Protein AF-A0A966G9Y5-F1 (afdb_monomer)

Solvent-accessible surface area (backbone atoms only — not comparable to full-atom values): 14889 Å² total; per-residue (Å²): 131,85,77,82,43,56,35,37,42,36,27,38,40,35,68,35,43,29,43,85,91,74,34,45,67,42,64,68,34,45,37,54,51,38,58,39,45,68,72,68,40,26,26,36,36,36,50,55,39,26,50,46,42,10,40,54,77,42,70,88,66,77,60,59,36,60,25,23,50,58,2,37,55,54,50,47,53,51,46,22,64,37,63,73,44,91,60,59,71,48,66,42,64,73,70,34,85,59,66,33,50,44,106,84,58,54,68,54,67,69,60,58,53,49,54,55,50,51,54,54,55,28,33,78,68,60,33,55,35,40,31,34,73,30,62,52,75,38,86,69,63,92,69,77,81,61,74,45,65,61,96,84,45,76,33,64,70,96,52,62,49,45,56,44,21,50,54,49,38,50,48,51,74,68,62,79,41,81,41,40,33,38,35,43,29,38,41,88,47,40,30,52,54,50,99,86,67,48,45,40,54,66,42,34,53,63,56,45,52,52,37,51,75,40,28,87,74,45,84,89,63,61,54,73,66,45,39,51,45,42,50,16,40,50,55,19,35,77,59,68,29,52,17,34,32,15,16,43,75,49,94,46,32,70,34,23,71,68,68,77,41,85,74,70,40,35,15,34,60,39,74,67,75,73,86,124

Sequence (276 aa):
MEKERIGTVVKVGSSSLYCPETYQPYLESFGRMAAQLRQVGNSSLISSGAYLAGKKLDPEENDTGYLTSIGWKQLLDQWESAFGEPMPSVLAEEIHFHQAVSDNGDYQPARFQHIVKTFVKAWEKKKTLITNQNDPVSKVGLAPEILDFEEGLPSFHGDNDLYASEITRALLKQKTLDRVNFIILSGGLNGITDEQGKTIPEVSVRTINEMMQNPGAASREGANGFRTKGTALLRAHEAGAEAYLGSSQSKSCILEAAGLKTQTQVTKVISNLTEV

pLDDT: mean 78.38, std 18.19, range [33.59, 97.06]

Mean predicted aligned error: 8.21 Å

Secondary structure (DSSP, 8-state):
-PPP-EEEEEEE-HHHHB-TTT--B-HHHHHHHHHHHHHH-SEEEEE--HHHHHHHH-SS---HHHHHHHHHHHHHHHHHHHHTS---EEEE----SS----TTS---HHHHHHHHHHHHHHHHTT-PEEEEE-GGG-SS-S-----EEETTEEE--S-HHHHHHHHHHHHHHTT--SEEEEEEEESS-SSSB-TTSPBPSEEEHHHHHHHHH-GGGS-SS-HHHHHHHHHHHHHHHHTT-EEEEEETT-SSHHHHHTTSS--SSEEEEEPPPP--

Radius of gyration: 17.93 Å; Cα contacts (8 Å, |Δi|>4): 549; chains: 1; bounding box: 41×43×49 Å

Structure (mmCIF, N/CA/C/O backbone):
data_AF-A0A966G9Y5-F1
#
_entry.id   AF-A0A966G9Y5-F1
#
loop_
_atom_site.group_PDB
_atom_site.id
_atom_site.type_symbol
_atom_site.label_atom_id
_atom_site.label_alt_id
_atom_site.label_comp_id
_atom_site.label_asym_id
_atom_site.label_entity_id
_atom_site.label_seq_id
_atom_site.pdbx_PDB_ins_code
_atom_site.Cartn_x
_atom_site.Cartn_y
_atom_site.Cartn_z
_atom_site.occupancy
_atom_site.B_iso_or_equiv
_atom_site.auth_seq_id
_atom_site.auth_comp_id
_atom_site.auth_asym_id
_atom_site.auth_atom_id
_atom_site.pdbx_PDB_model_num
ATOM 1 N N . MET A 1 1 ? -17.779 -16.155 21.780 1.00 47.16 1 MET A N 1
ATOM 2 C CA . MET A 1 1 ? -17.551 -14.866 21.098 1.00 47.16 1 MET A CA 1
ATOM 3 C C . MET A 1 1 ? -16.855 -15.180 19.794 1.00 47.16 1 MET A C 1
ATOM 5 O O . MET A 1 1 ? -15.791 -15.789 19.841 1.00 47.16 1 MET A O 1
ATOM 9 N N . GLU A 1 2 ? -17.478 -14.880 18.658 1.00 58.19 2 GLU A N 1
ATOM 10 C CA . GLU A 1 2 ? -16.789 -14.987 17.370 1.00 58.19 2 GLU A CA 1
ATOM 11 C C . GLU A 1 2 ? -15.671 -13.943 17.325 1.00 58.19 2 GLU A C 1
ATOM 13 O O . GLU A 1 2 ? -15.839 -12.819 17.798 1.00 58.19 2 GLU A O 1
ATOM 18 N N . LYS A 1 3 ? -14.493 -14.349 16.849 1.00 72.94 3 LYS A N 1
ATOM 19 C CA . LYS A 1 3 ? -13.350 -13.448 16.714 1.00 72.94 3 LYS A CA 1
ATOM 20 C C . LYS A 1 3 ? -13.621 -12.538 15.516 1.00 72.94 3 LYS A C 1
ATOM 22 O O . LYS A 1 3 ? -13.868 -13.055 14.431 1.00 72.94 3 LYS A O 1
ATOM 27 N N . GLU A 1 4 ? -13.563 -11.224 15.728 1.00 82.06 4 GLU A N 1
ATOM 28 C CA . GLU A 1 4 ? -13.728 -10.216 14.673 1.00 82.06 4 GLU A CA 1
ATOM 29 C C . GLU A 1 4 ? -12.833 -10.543 13.466 1.00 82.06 4 GLU A C 1
ATOM 31 O O . GLU A 1 4 ? -11.637 -10.836 13.609 1.00 82.06 4 GLU A O 1
ATOM 36 N N . ARG A 1 5 ? -13.418 -10.524 12.267 1.00 84.62 5 ARG A N 1
ATOM 37 C CA . ARG A 1 5 ? -12.720 -10.775 11.007 1.00 84.62 5 ARG A CA 1
ATOM 38 C C . ARG A 1 5 ? -12.135 -9.463 10.515 1.00 84.62 5 ARG A C 1
ATOM 40 O O . ARG A 1 5 ? -12.810 -8.672 9.860 1.00 84.62 5 ARG A O 1
ATOM 47 N N . ILE A 1 6 ? -10.864 -9.260 10.830 1.00 89.19 6 ILE A N 1
ATOM 48 C CA . ILE A 1 6 ? -10.096 -8.085 10.424 1.00 89.19 6 ILE A CA 1
ATOM 49 C C . ILE A 1 6 ? -9.243 -8.451 9.210 1.00 89.19 6 ILE A C 1
ATOM 51 O O . ILE A 1 6 ? -8.651 -9.533 9.168 1.00 89.19 6 ILE A O 1
ATOM 55 N N . GLY A 1 7 ? -9.171 -7.555 8.231 1.00 92.00 7 GLY A N 1
ATOM 56 C CA . GLY A 1 7 ? -8.226 -7.643 7.121 1.00 92.00 7 GLY A CA 1
ATOM 57 C C . GLY A 1 7 ? -7.412 -6.374 6.977 1.00 92.00 7 GLY A C 1
ATOM 58 O O . GLY A 1 7 ? -7.863 -5.292 7.341 1.00 92.00 7 GLY A O 1
ATOM 59 N N . THR A 1 8 ? -6.214 -6.509 6.427 1.00 95.38 8 THR A N 1
ATOM 60 C CA . THR A 1 8 ? -5.276 -5.399 6.275 1.00 95.38 8 THR A CA 1
ATOM 61 C C . THR A 1 8 ? -4.831 -5.288 4.823 1.00 95.38 8 THR A C 1
ATOM 63 O O . THR A 1 8 ? -4.201 -6.194 4.284 1.00 95.38 8 THR A O 1
ATOM 66 N N . VAL A 1 9 ? -5.146 -4.173 4.176 1.00 96.00 9 VAL A N 1
ATOM 67 C CA . VAL A 1 9 ? -4.699 -3.850 2.820 1.00 96.00 9 VAL A CA 1
ATOM 68 C C . VAL A 1 9 ? -3.552 -2.853 2.929 1.00 96.00 9 VAL A C 1
ATOM 70 O O . VAL A 1 9 ? -3.734 -1.764 3.466 1.00 96.00 9 VAL A O 1
ATOM 73 N N . VAL A 1 10 ? -2.371 -3.221 2.437 1.00 96.38 10 VAL A N 1
ATOM 74 C CA . VAL A 1 10 ? -1.162 -2.393 2.503 1.00 96.38 10 VAL A CA 1
ATOM 75 C C . VAL A 1 10 ? -0.723 -2.010 1.101 1.00 96.38 10 VAL A C 1
ATOM 77 O O . VAL A 1 10 ? -0.453 -2.883 0.281 1.00 96.38 10 VAL A O 1
ATOM 80 N N . LYS A 1 11 ? -0.602 -0.712 0.833 1.00 94.56 11 LYS A N 1
ATOM 81 C CA . LYS A 1 11 ? 0.047 -0.188 -0.367 1.00 94.56 11 LYS A CA 1
ATOM 82 C C . LYS A 1 11 ? 1.484 0.183 -0.053 1.00 94.56 11 LYS A C 1
ATOM 84 O O . LYS A 1 11 ? 1.737 0.930 0.890 1.00 94.56 11 LYS A O 1
ATOM 89 N N . VAL A 1 12 ? 2.416 -0.278 -0.881 1.00 91.69 12 VAL A N 1
ATOM 90 C CA . VAL A 1 12 ? 3.835 0.077 -0.785 1.00 91.69 12 VAL A CA 1
ATOM 91 C C . VAL A 1 12 ? 4.292 0.781 -2.057 1.00 91.69 12 VAL A C 1
ATOM 93 O O . VAL A 1 12 ? 4.135 0.260 -3.161 1.00 91.69 12 VAL A O 1
ATOM 96 N N . GLY A 1 13 ? 4.828 1.994 -1.899 1.00 87.38 13 GLY A N 1
ATOM 97 C CA . GLY A 1 13 ? 5.358 2.792 -3.004 1.00 87.38 13 GLY A CA 1
ATOM 98 C C . GLY A 1 13 ? 6.697 2.276 -3.537 1.00 87.38 13 GLY A C 1
ATOM 99 O O . GLY A 1 13 ? 7.425 1.556 -2.862 1.00 87.38 13 GLY A O 1
ATOM 100 N N . SER A 1 14 ? 7.057 2.682 -4.753 1.00 85.06 14 SER A N 1
ATOM 101 C CA . SER A 1 14 ? 8.337 2.316 -5.373 1.00 85.06 14 SER A CA 1
ATOM 102 C C . SER A 1 14 ? 9.538 2.852 -4.581 1.00 85.06 14 SER A C 1
ATOM 104 O O . SER A 1 14 ? 10.493 2.112 -4.362 1.00 85.06 14 SER A O 1
ATOM 106 N N . SER A 1 15 ? 9.452 4.082 -4.061 1.00 82.50 15 SER A N 1
ATOM 107 C CA . SER A 1 15 ? 10.476 4.711 -3.206 1.00 82.50 15 SER A CA 1
ATOM 108 C C . SER A 1 15 ? 10.689 4.011 -1.858 1.00 82.50 15 SER A C 1
ATOM 110 O O . SER A 1 15 ? 11.729 4.175 -1.228 1.00 82.50 15 SER A O 1
ATOM 112 N N . SER A 1 16 ? 9.725 3.206 -1.412 1.00 84.31 16 SER A N 1
ATOM 113 C CA . SER A 1 16 ? 9.847 2.373 -0.211 1.00 84.31 16 SER A CA 1
ATOM 114 C C . SER A 1 16 ? 10.665 1.100 -0.448 1.00 84.31 16 SER A C 1
ATOM 116 O O . SER A 1 16 ? 11.166 0.494 0.503 1.00 84.31 16 SER A O 1
ATOM 118 N N . LEU A 1 17 ? 10.772 0.677 -1.709 1.00 87.62 17 LEU A N 1
ATOM 119 C CA . LEU A 1 17 ? 11.355 -0.602 -2.114 1.00 87.62 17 LEU A CA 1
ATOM 120 C C . LEU A 1 17 ? 12.683 -0.436 -2.842 1.00 87.62 17 LEU A C 1
ATOM 122 O O . LEU A 1 17 ? 13.526 -1.322 -2.732 1.00 87.62 17 LEU A O 1
ATOM 126 N N . TYR A 1 18 ? 12.881 0.685 -3.536 1.00 85.50 18 TYR A N 1
ATOM 127 C CA . TYR A 1 18 ? 14.060 0.951 -4.350 1.00 85.50 18 TYR A CA 1
ATOM 128 C C . TYR A 1 18 ? 14.592 2.366 -4.136 1.00 85.50 18 TYR A C 1
ATOM 130 O O . TYR A 1 18 ? 13.824 3.314 -3.985 1.00 85.50 18 TYR A O 1
ATOM 138 N N . CYS A 1 19 ? 15.915 2.496 -4.206 1.00 82.19 19 CYS A N 1
ATOM 139 C CA . CYS A 1 19 ? 16.609 3.769 -4.376 1.00 82.19 19 CYS A CA 1
ATOM 140 C C . CYS A 1 19 ? 16.505 4.196 -5.852 1.00 82.19 19 CYS A C 1
ATOM 142 O O . CYS A 1 19 ? 17.049 3.482 -6.695 1.00 82.19 19 CYS A O 1
ATOM 144 N N . PRO A 1 20 ? 15.833 5.308 -6.202 1.00 76.62 20 PRO A N 1
ATOM 145 C CA . PRO A 1 20 ? 15.666 5.722 -7.599 1.00 76.62 20 PRO A CA 1
ATOM 146 C C . PRO A 1 20 ? 16.985 5.999 -8.331 1.00 76.62 20 PRO A C 1
ATOM 148 O O . PRO A 1 20 ? 17.073 5.783 -9.532 1.00 76.62 20 PRO A O 1
ATOM 151 N N . GLU A 1 21 ? 18.018 6.443 -7.615 1.00 75.81 21 GLU A N 1
ATOM 152 C CA . GLU A 1 21 ? 19.310 6.830 -8.190 1.00 75.81 21 GLU A CA 1
ATOM 153 C C . GLU A 1 21 ? 20.169 5.621 -8.572 1.00 75.81 21 GLU A C 1
ATOM 155 O O . GLU A 1 21 ? 20.961 5.68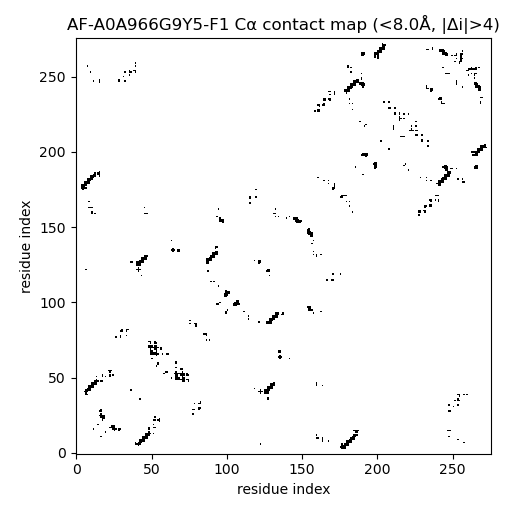3 -9.508 1.00 75.81 21 GLU A O 1
ATOM 160 N N . THR A 1 22 ? 20.040 4.523 -7.827 1.00 76.50 22 THR A N 1
ATOM 161 C CA . THR A 1 22 ? 20.868 3.316 -8.007 1.00 76.50 22 THR A CA 1
ATOM 162 C C . THR A 1 22 ? 20.069 2.102 -8.467 1.00 76.50 22 THR A C 1
ATOM 164 O O . THR A 1 22 ? 20.648 1.046 -8.726 1.00 76.50 22 THR A O 1
ATOM 167 N N . TYR A 1 23 ? 18.741 2.220 -8.491 1.00 80.69 23 TYR A N 1
ATOM 168 C CA . TYR A 1 23 ? 17.777 1.135 -8.668 1.00 80.69 23 TYR A CA 1
ATOM 169 C C . TYR A 1 23 ? 18.003 -0.054 -7.715 1.00 80.69 23 TYR A C 1
ATOM 171 O O . TYR A 1 23 ? 17.520 -1.162 -7.957 1.00 80.69 23 TYR A O 1
ATOM 179 N N . GLN A 1 24 ? 18.738 0.139 -6.611 1.00 82.75 24 GLN A N 1
ATOM 180 C CA . GLN A 1 24 ? 19.005 -0.933 -5.656 1.00 82.75 24 GLN A CA 1
ATOM 181 C C . GLN A 1 24 ? 17.801 -1.161 -4.739 1.00 82.75 24 GLN A C 1
ATOM 183 O O . GLN A 1 24 ? 17.234 -0.190 -4.228 1.00 82.7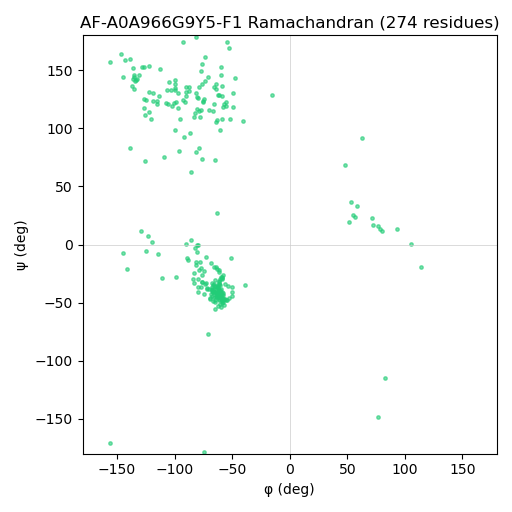5 24 GLN A O 1
ATOM 188 N N . PRO A 1 25 ? 17.416 -2.430 -4.499 1.00 84.38 25 PRO A N 1
ATOM 189 C CA . PRO A 1 25 ? 16.336 -2.755 -3.591 1.00 84.38 25 PRO A CA 1
ATOM 190 C C . PRO A 1 25 ? 16.775 -2.561 -2.140 1.00 84.38 25 PRO A C 1
ATOM 192 O O . PRO A 1 25 ? 17.865 -2.976 -1.736 1.00 84.38 25 PRO A O 1
ATOM 195 N N . TYR A 1 26 ? 15.878 -2.035 -1.317 1.00 85.12 26 TYR A N 1
ATOM 196 C CA . TYR A 1 26 ? 16.024 -2.034 0.132 1.00 85.12 26 TYR A CA 1
ATOM 197 C C . TYR A 1 26 ? 15.582 -3.393 0.694 1.00 85.12 26 TYR A C 1
ATOM 199 O O . TYR A 1 26 ? 14.466 -3.531 1.189 1.00 85.12 26 TYR A O 1
ATOM 207 N N . LEU A 1 27 ? 16.437 -4.421 0.617 1.00 85.31 27 LEU A N 1
ATOM 208 C CA . LEU A 1 27 ? 16.094 -5.795 1.039 1.00 85.31 27 LEU A CA 1
ATOM 209 C C . LEU A 1 27 ? 15.555 -5.876 2.479 1.00 85.31 27 LEU A C 1
ATOM 211 O O . LEU A 1 27 ? 14.634 -6.644 2.765 1.00 85.31 27 LEU A O 1
ATOM 215 N N . GLU A 1 28 ? 16.077 -5.044 3.382 1.00 85.50 28 GLU A N 1
ATOM 216 C CA . GLU A 1 28 ? 15.568 -4.945 4.751 1.00 85.50 28 GLU A CA 1
ATOM 217 C C . GLU A 1 28 ? 14.105 -4.484 4.816 1.00 85.50 28 GLU A C 1
ATOM 219 O O . GLU A 1 28 ? 13.372 -4.929 5.702 1.00 85.50 28 GLU A O 1
ATOM 224 N N . SER A 1 29 ? 13.661 -3.617 3.898 1.00 86.25 29 SER A N 1
ATOM 225 C CA . SER A 1 29 ? 12.266 -3.168 3.822 1.00 86.25 29 SER A CA 1
ATOM 226 C C . SER A 1 29 ? 11.339 -4.344 3.512 1.00 86.25 29 SER A C 1
ATOM 228 O O . SER A 1 29 ? 10.336 -4.525 4.204 1.00 86.25 29 SER A O 1
ATOM 230 N N . PHE A 1 30 ? 11.701 -5.195 2.542 1.00 88.19 30 PHE A N 1
ATOM 231 C CA . PHE A 1 30 ? 10.928 -6.393 2.187 1.00 88.19 30 PHE A CA 1
ATOM 232 C C . PHE A 1 30 ? 10.786 -7.344 3.380 1.00 88.19 30 PHE A C 1
ATOM 234 O O . PHE A 1 30 ? 9.669 -7.686 3.776 1.00 88.19 30 PHE A O 1
ATOM 241 N N . GLY A 1 31 ? 11.908 -7.725 4.003 1.00 87.00 31 GLY A N 1
ATOM 242 C CA . GLY A 1 31 ? 11.914 -8.641 5.149 1.00 87.00 31 GLY A CA 1
ATOM 243 C C . GLY A 1 31 ? 11.112 -8.109 6.341 1.00 87.00 31 GLY A C 1
ATOM 244 O O . GLY A 1 31 ? 10.335 -8.840 6.960 1.00 87.00 31 GLY A O 1
ATOM 245 N N . ARG A 1 32 ? 11.246 -6.811 6.634 1.00 90.94 32 ARG A N 1
ATOM 246 C CA . ARG A 1 32 ? 10.529 -6.131 7.722 1.00 90.94 32 ARG A CA 1
ATOM 247 C C . ARG A 1 32 ? 9.025 -6.080 7.481 1.00 90.94 32 ARG A C 1
ATOM 249 O O . ARG A 1 32 ? 8.261 -6.366 8.402 1.00 90.94 32 ARG A O 1
ATOM 256 N N . MET A 1 33 ? 8.590 -5.731 6.272 1.00 92.56 33 MET A N 1
ATOM 257 C CA . MET A 1 33 ? 7.167 -5.695 5.931 1.00 92.56 33 MET A CA 1
ATOM 258 C C . MET A 1 33 ? 6.560 -7.099 5.926 1.00 92.56 33 MET A C 1
ATOM 260 O O . MET A 1 33 ? 5.524 -7.300 6.555 1.00 92.56 33 MET A O 1
ATOM 264 N N . ALA A 1 34 ? 7.235 -8.091 5.336 1.00 89.25 34 ALA A N 1
ATOM 265 C CA . ALA A 1 34 ? 6.787 -9.485 5.364 1.00 89.25 34 ALA A CA 1
ATOM 266 C C . ALA A 1 34 ? 6.624 -10.008 6.804 1.00 89.25 34 ALA A C 1
ATOM 268 O O . ALA A 1 34 ? 5.623 -10.644 7.138 1.00 89.25 34 ALA A O 1
ATOM 269 N N . ALA A 1 35 ? 7.564 -9.682 7.699 1.00 88.94 35 ALA A N 1
ATOM 270 C CA . ALA A 1 35 ? 7.479 -10.055 9.109 1.00 88.94 35 ALA A CA 1
ATOM 271 C C . ALA A 1 35 ? 6.282 -9.425 9.838 1.00 88.94 35 ALA A C 1
ATOM 273 O O . ALA A 1 35 ? 5.690 -10.078 10.700 1.00 88.94 35 ALA A O 1
ATOM 274 N N . GLN A 1 36 ? 5.914 -8.184 9.509 1.00 94.12 36 GLN A N 1
ATOM 275 C CA . GLN A 1 36 ? 4.728 -7.538 10.074 1.00 94.12 36 GLN A CA 1
ATOM 276 C C . GLN A 1 36 ? 3.431 -8.105 9.472 1.00 94.12 36 GLN A C 1
ATOM 278 O O . GLN A 1 36 ? 2.497 -8.406 10.211 1.00 94.12 36 GLN A O 1
ATOM 283 N N . LEU A 1 37 ? 3.388 -8.329 8.154 1.00 91.75 37 LEU A N 1
ATOM 284 C CA . LEU A 1 37 ? 2.224 -8.879 7.448 1.00 91.75 37 LEU A CA 1
ATOM 285 C C . LEU A 1 37 ? 1.858 -10.292 7.934 1.00 91.75 37 LEU A C 1
ATOM 287 O O . LEU A 1 37 ? 0.686 -10.579 8.169 1.00 91.75 37 LEU A O 1
ATOM 291 N N . ARG A 1 38 ? 2.857 -11.146 8.203 1.00 88.50 38 ARG A N 1
ATOM 292 C CA . ARG A 1 38 ? 2.634 -12.475 8.806 1.00 88.50 38 ARG A CA 1
ATOM 293 C C . ARG A 1 38 ? 1.935 -12.415 10.171 1.00 88.50 38 ARG A C 1
ATOM 295 O O . ARG A 1 38 ? 1.230 -13.353 10.527 1.00 88.50 38 ARG A O 1
ATOM 302 N N . GLN A 1 39 ? 2.123 -11.338 10.936 1.00 90.56 39 GLN A N 1
ATOM 303 C CA . GLN A 1 39 ? 1.535 -11.195 12.273 1.00 90.56 39 GLN A CA 1
ATOM 304 C C . GLN A 1 39 ? 0.087 -10.694 12.240 1.00 90.56 39 GLN A C 1
ATOM 306 O O . GLN A 1 39 ? -0.703 -11.092 13.092 1.00 90.56 39 GLN A O 1
ATOM 311 N N . VAL A 1 40 ? -0.279 -9.852 11.267 1.00 89.75 40 VAL A N 1
ATOM 312 C CA . VAL A 1 40 ? -1.652 -9.317 11.163 1.00 89.75 40 VAL A CA 1
ATOM 313 C C . VAL A 1 40 ? -2.644 -10.322 10.565 1.00 89.75 40 VAL A C 1
ATOM 315 O O . VAL A 1 40 ? -3.851 -10.148 10.699 1.00 89.75 40 VAL A O 1
ATOM 318 N N . GLY A 1 41 ? -2.157 -11.400 9.941 1.00 83.00 41 GLY A N 1
ATOM 319 C CA . GLY A 1 41 ? -2.993 -12.460 9.379 1.00 83.00 41 GLY A CA 1
ATOM 320 C C . GLY A 1 41 ? -3.526 -12.101 7.993 1.00 83.00 41 GLY A C 1
ATOM 321 O O . GLY A 1 41 ? -2.745 -11.988 7.047 1.00 83.00 41 GLY A O 1
ATOM 322 N N . ASN A 1 42 ? -4.850 -11.956 7.864 1.00 88.00 42 ASN A N 1
ATOM 323 C CA . ASN A 1 42 ? -5.531 -11.682 6.593 1.00 88.00 42 ASN A CA 1
ATOM 324 C C . ASN A 1 42 ? -5.035 -10.358 6.009 1.00 88.00 42 ASN A C 1
ATOM 326 O O . ASN A 1 42 ? -5.463 -9.281 6.419 1.00 88.00 42 ASN A O 1
ATOM 330 N N . SER A 1 43 ? -4.100 -10.435 5.070 1.00 91.94 43 SER A N 1
ATOM 331 C CA . SER A 1 43 ? -3.422 -9.262 4.544 1.00 91.94 43 SER A CA 1
ATOM 332 C C . SER A 1 43 ? -3.293 -9.306 3.036 1.00 91.94 43 SER A C 1
ATOM 334 O O . SER A 1 43 ? -3.269 -10.370 2.422 1.00 91.94 43 SER A O 1
ATOM 336 N N . SER A 1 44 ? -3.238 -8.134 2.431 1.00 92.88 44 SER A N 1
ATOM 337 C CA . SER A 1 44 ? -2.980 -7.972 1.008 1.00 92.88 44 SER A CA 1
ATOM 338 C C . SER A 1 44 ? -1.976 -6.861 0.813 1.00 92.88 44 SER A C 1
ATOM 340 O O . SER A 1 44 ? -1.989 -5.871 1.543 1.00 92.88 44 SER A O 1
ATOM 342 N N . LEU A 1 45 ? -1.121 -7.033 -0.181 1.00 93.00 45 LEU A N 1
ATOM 343 C CA . LEU A 1 45 ? -0.025 -6.145 -0.491 1.00 93.00 45 LEU A CA 1
ATOM 344 C C . LEU A 1 45 ? -0.172 -5.657 -1.930 1.00 93.00 45 LEU A C 1
ATOM 346 O O . LEU A 1 45 ? -0.065 -6.441 -2.868 1.00 93.00 45 LEU A O 1
ATOM 350 N N . ILE A 1 46 ? -0.404 -4.361 -2.100 1.00 93.12 46 ILE A N 1
ATOM 351 C CA . ILE A 1 46 ? -0.350 -3.687 -3.393 1.00 93.12 46 ILE A CA 1
ATOM 352 C C . ILE A 1 46 ? 1.049 -3.084 -3.520 1.00 93.12 46 ILE A C 1
ATOM 354 O O . ILE A 1 46 ? 1.379 -2.130 -2.813 1.00 93.12 46 ILE A O 1
ATOM 358 N N . SER A 1 47 ? 1.887 -3.657 -4.380 1.00 91.38 47 SER A N 1
ATOM 359 C CA . SER A 1 47 ? 3.302 -3.298 -4.496 1.00 91.38 47 SER A CA 1
ATOM 360 C C . SER A 1 47 ? 3.569 -2.528 -5.782 1.00 91.38 47 SER A C 1
ATOM 362 O O . SER A 1 47 ? 3.376 -3.056 -6.869 1.00 91.38 47 SER A O 1
ATOM 364 N N . SER A 1 48 ? 4.101 -1.314 -5.666 1.00 88.50 48 SER A N 1
ATOM 365 C CA . SER A 1 48 ? 4.734 -0.606 -6.786 1.00 88.50 48 SER A CA 1
ATOM 366 C C . SER A 1 48 ? 6.178 -1.085 -7.004 1.00 88.50 48 SER A C 1
ATOM 368 O O . SER A 1 48 ? 6.698 -1.900 -6.244 1.00 88.50 48 SER A O 1
ATOM 370 N N . GLY A 1 49 ? 6.857 -0.529 -8.014 1.00 87.00 49 GLY A N 1
ATOM 371 C CA . GLY A 1 49 ? 8.308 -0.678 -8.198 1.00 87.00 49 GLY A CA 1
ATOM 372 C C . GLY A 1 49 ? 8.735 -1.620 -9.322 1.00 87.00 49 GLY A C 1
ATOM 373 O O . GLY A 1 49 ? 9.934 -1.740 -9.548 1.00 87.00 49 GLY A O 1
ATOM 374 N N . ALA A 1 50 ? 7.794 -2.224 -10.058 1.00 89.56 50 ALA A N 1
ATOM 375 C CA . ALA A 1 50 ? 8.100 -3.114 -11.181 1.00 89.56 50 ALA A CA 1
ATOM 376 C C . ALA A 1 50 ? 9.013 -2.442 -12.223 1.00 89.56 50 ALA A C 1
ATOM 378 O O . ALA A 1 50 ? 10.050 -2.994 -12.562 1.00 89.56 50 ALA A O 1
ATOM 379 N N . TYR A 1 51 ? 8.715 -1.211 -12.647 1.00 87.50 51 TYR A N 1
ATOM 380 C CA . TYR A 1 51 ? 9.583 -0.474 -13.576 1.00 87.50 51 TYR A CA 1
ATOM 381 C C . TYR A 1 51 ? 11.018 -0.283 -13.048 1.00 87.50 51 TYR A C 1
ATOM 383 O O . TYR A 1 51 ? 11.975 -0.557 -13.766 1.00 87.50 51 TYR A O 1
ATOM 391 N N . LEU A 1 52 ? 11.190 0.138 -11.785 1.00 87.06 52 LEU A N 1
ATOM 392 C CA . LEU A 1 52 ? 12.523 0.343 -11.190 1.00 87.06 52 LEU A CA 1
ATOM 393 C C . LEU A 1 52 ? 13.294 -0.975 -11.062 1.00 87.06 52 LEU A C 1
ATOM 395 O O . LEU A 1 52 ? 14.497 -1.016 -11.311 1.00 87.06 52 LEU A O 1
ATOM 399 N N . ALA A 1 53 ? 12.598 -2.059 -10.715 1.00 90.00 53 ALA A N 1
ATOM 400 C CA . ALA A 1 53 ? 13.170 -3.398 -10.698 1.00 90.00 53 ALA A CA 1
ATOM 401 C C . ALA A 1 53 ? 13.649 -3.818 -12.096 1.00 90.00 53 ALA A C 1
ATOM 403 O O . ALA A 1 53 ? 14.728 -4.389 -12.223 1.00 90.00 53 ALA A O 1
ATOM 404 N N . GLY A 1 54 ? 12.884 -3.486 -13.140 1.00 91.38 54 GLY A N 1
ATOM 405 C CA . GLY A 1 54 ? 13.264 -3.707 -14.533 1.00 91.38 54 GLY A CA 1
ATOM 406 C C . GLY A 1 54 ? 14.476 -2.886 -14.945 1.00 91.38 54 GLY A C 1
ATOM 407 O O . GLY A 1 54 ? 15.437 -3.446 -15.458 1.00 91.38 54 GLY A O 1
ATOM 408 N N . LYS A 1 55 ? 14.490 -1.584 -14.628 1.00 88.06 55 LYS A N 1
ATOM 409 C CA . LYS A 1 55 ? 15.631 -0.691 -14.894 1.00 88.06 55 LYS A CA 1
ATOM 410 C C . LYS A 1 55 ? 16.923 -1.149 -14.221 1.00 88.06 55 LYS A C 1
ATOM 412 O O . LYS A 1 55 ? 18.002 -0.897 -14.738 1.00 88.06 55 LYS A O 1
ATOM 417 N N . LYS A 1 56 ? 16.840 -1.850 -13.089 1.00 91.38 56 LYS A N 1
ATOM 418 C CA . LYS A 1 56 ? 18.008 -2.490 -12.470 1.00 91.38 56 LYS A CA 1
ATOM 419 C C . LYS A 1 56 ? 18.561 -3.641 -13.320 1.00 91.38 56 LYS A C 1
ATOM 421 O O . LYS A 1 56 ? 19.771 -3.846 -13.350 1.00 91.38 56 LYS A O 1
ATOM 426 N N . LEU A 1 57 ? 17.674 -4.434 -13.920 1.00 93.69 57 LEU A N 1
ATOM 427 C CA . LEU A 1 57 ? 18.037 -5.601 -14.724 1.00 93.69 57 LEU A CA 1
ATOM 428 C C . LEU A 1 57 ? 18.542 -5.204 -16.111 1.00 93.69 57 LEU A C 1
ATOM 430 O O . LEU A 1 57 ? 19.459 -5.844 -16.617 1.00 93.69 57 LEU A O 1
ATOM 434 N N . ASP A 1 58 ? 17.957 -4.156 -16.688 1.00 94.56 58 ASP A N 1
ATOM 435 C CA . ASP A 1 58 ? 18.284 -3.652 -18.018 1.00 94.56 58 ASP A CA 1
ATOM 436 C C . ASP A 1 58 ? 18.312 -2.106 -18.024 1.00 94.56 58 ASP A C 1
ATOM 438 O O . ASP A 1 58 ? 17.303 -1.456 -18.314 1.00 94.56 58 ASP A O 1
ATOM 442 N N . PRO A 1 59 ? 19.438 -1.484 -17.616 1.00 91.31 59 PRO A N 1
ATOM 443 C CA . PRO A 1 59 ? 19.519 -0.028 -17.449 1.00 91.31 59 PRO A CA 1
ATOM 444 C C . PRO A 1 59 ? 19.368 0.775 -18.748 1.00 91.31 59 PRO A C 1
ATOM 446 O O . PRO A 1 59 ? 18.852 1.899 -18.715 1.00 91.31 59 PRO A O 1
ATOM 449 N N . GLU A 1 60 ? 19.806 0.197 -19.869 1.00 93.88 60 GLU A N 1
ATOM 450 C CA . GLU A 1 60 ? 19.860 0.852 -21.183 1.00 93.88 60 GLU A CA 1
ATOM 451 C C . GLU A 1 60 ? 18.514 0.804 -21.925 1.00 93.88 60 GLU A C 1
ATOM 453 O O . GLU A 1 60 ? 18.228 1.670 -22.754 1.00 93.88 60 GLU A O 1
ATOM 458 N N . GLU A 1 61 ? 17.663 -0.174 -21.609 1.00 92.75 61 GLU A N 1
ATOM 459 C CA . GLU A 1 61 ? 16.335 -0.323 -22.203 1.00 92.75 61 GLU A CA 1
ATOM 460 C C . GLU A 1 61 ? 15.371 0.770 -21.728 1.00 92.75 61 GLU A C 1
ATOM 462 O O . GLU A 1 61 ? 15.421 1.191 -20.577 1.00 92.75 61 GLU A O 1
ATOM 467 N N . ASN A 1 62 ? 14.467 1.238 -22.588 1.00 84.12 62 ASN A N 1
ATOM 468 C CA . ASN A 1 62 ? 13.472 2.271 -22.283 1.00 84.12 62 ASN A CA 1
ATOM 469 C C . ASN A 1 62 ? 12.025 1.844 -22.574 1.00 84.12 62 ASN A C 1
ATOM 471 O O . ASN A 1 62 ? 11.099 2.577 -22.216 1.00 84.12 62 ASN A O 1
ATOM 475 N N . ASP A 1 63 ? 11.806 0.670 -23.171 1.00 85.69 63 ASP A N 1
ATOM 476 C CA . ASP A 1 63 ? 10.484 0.067 -23.289 1.00 85.69 63 ASP A CA 1
ATOM 477 C C . ASP A 1 63 ? 9.932 -0.232 -21.892 1.00 85.69 63 ASP A C 1
ATOM 479 O O . ASP A 1 63 ? 10.346 -1.150 -21.180 1.00 85.69 63 ASP A O 1
ATOM 483 N N . THR A 1 64 ? 8.951 0.571 -21.496 1.00 80.56 64 THR A N 1
ATOM 484 C CA . THR A 1 64 ? 8.288 0.423 -20.209 1.00 80.56 64 THR A CA 1
ATOM 485 C C . THR A 1 64 ? 7.607 -0.927 -20.060 1.00 80.56 64 THR A C 1
ATOM 487 O O . THR A 1 64 ? 7.660 -1.506 -18.973 1.00 80.56 64 THR A O 1
ATOM 490 N N . GLY A 1 65 ? 6.909 -1.398 -21.093 1.00 81.94 65 GLY A N 1
ATOM 491 C CA . GLY A 1 65 ? 6.122 -2.621 -21.008 1.00 81.94 65 GLY A CA 1
ATOM 492 C C . GLY A 1 65 ? 7.029 -3.823 -20.777 1.00 81.94 65 GLY A C 1
ATOM 493 O O . GLY A 1 65 ? 6.769 -4.666 -19.913 1.00 81.94 65 GLY A O 1
ATOM 494 N N . TYR A 1 66 ? 8.169 -3.836 -21.463 1.00 86.62 66 TYR A N 1
ATOM 495 C CA . TYR A 1 66 ? 9.234 -4.794 -21.209 1.00 86.62 66 TYR A CA 1
ATOM 496 C C . TYR A 1 66 ? 9.820 -4.658 -19.793 1.00 86.62 66 TYR A C 1
ATOM 498 O O . TYR A 1 66 ? 9.827 -5.637 -19.041 1.00 86.62 66 TYR A O 1
ATOM 506 N N . LEU A 1 67 ? 10.250 -3.457 -19.385 1.00 86.19 67 LEU A N 1
ATOM 507 C CA . LEU A 1 67 ? 10.878 -3.221 -18.077 1.00 86.19 67 LEU A CA 1
ATOM 508 C C . LEU A 1 67 ? 9.955 -3.599 -16.911 1.00 86.19 67 L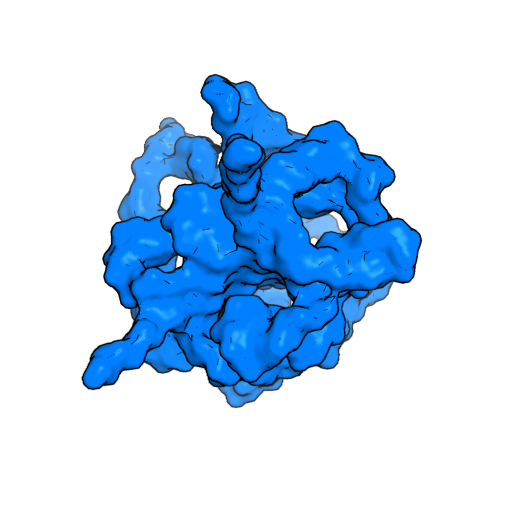EU A C 1
ATOM 510 O O . LEU A 1 67 ? 10.374 -4.259 -15.961 1.00 86.19 67 LEU A O 1
ATOM 514 N N . THR A 1 68 ? 8.681 -3.223 -16.985 1.00 86.88 68 THR A N 1
ATOM 515 C CA . THR A 1 68 ? 7.672 -3.583 -15.979 1.00 86.88 68 THR A CA 1
ATOM 516 C 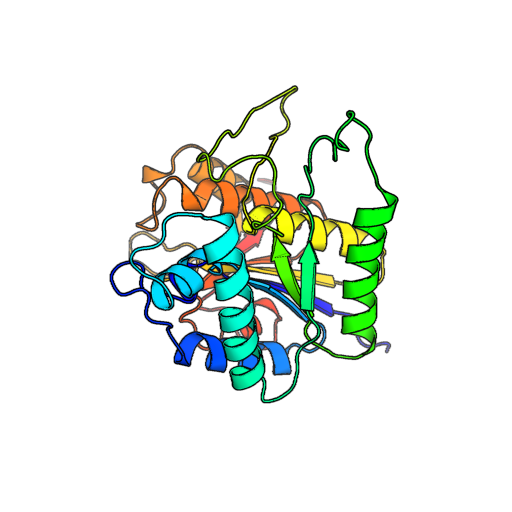C . THR A 1 68 ? 7.399 -5.084 -15.958 1.00 86.88 68 THR A C 1
ATOM 518 O O . THR A 1 68 ? 7.222 -5.637 -14.874 1.00 86.88 68 THR A O 1
ATOM 521 N N . SER A 1 69 ? 7.459 -5.774 -17.102 1.00 87.94 69 SER A N 1
ATOM 522 C CA . SER A 1 69 ? 7.305 -7.234 -17.172 1.00 87.94 69 SER A CA 1
ATOM 523 C C . SER A 1 69 ? 8.440 -7.966 -16.459 1.00 87.94 69 SER A C 1
ATOM 525 O O . SER A 1 69 ? 8.199 -8.766 -15.550 1.00 87.94 69 SER A O 1
ATOM 527 N N . ILE A 1 70 ? 9.691 -7.682 -16.841 1.00 92.38 70 ILE A N 1
ATOM 528 C CA . ILE A 1 70 ? 10.860 -8.341 -16.237 1.00 92.38 70 ILE A CA 1
ATOM 529 C C . ILE A 1 70 ? 11.026 -7.929 -14.770 1.00 92.38 70 ILE A C 1
ATOM 531 O O . ILE A 1 70 ? 11.361 -8.744 -13.907 1.00 92.38 70 ILE A O 1
ATOM 535 N N . GLY A 1 71 ? 10.721 -6.670 -14.464 1.00 91.75 71 GLY A N 1
ATOM 536 C CA . GLY A 1 71 ? 10.825 -6.118 -13.130 1.00 91.75 71 GLY A CA 1
ATOM 537 C C . GLY A 1 71 ? 9.745 -6.626 -12.182 1.00 91.75 71 GLY A C 1
ATOM 538 O O . GLY A 1 71 ? 10.032 -6.851 -11.008 1.00 91.75 71 GLY A O 1
ATOM 539 N N . TRP A 1 72 ? 8.530 -6.897 -12.667 1.00 91.38 72 TRP A N 1
ATOM 540 C CA . TRP A 1 72 ? 7.492 -7.538 -11.859 1.00 91.38 72 TRP A CA 1
ATOM 541 C C . TRP A 1 72 ? 7.917 -8.928 -11.387 1.00 91.38 72 TRP A C 1
ATOM 543 O O . TRP A 1 72 ? 7.770 -9.245 -10.206 1.00 91.38 72 TRP A O 1
ATOM 553 N N . LYS A 1 73 ? 8.521 -9.737 -12.268 1.00 91.75 73 LYS A N 1
ATOM 554 C CA . LYS A 1 73 ? 9.067 -11.043 -11.875 1.00 91.75 73 LYS A CA 1
ATOM 555 C C . LYS A 1 73 ? 10.129 -10.898 -10.784 1.00 91.75 73 LYS A C 1
ATOM 557 O O . LYS A 1 73 ? 10.068 -11.594 -9.774 1.00 91.75 73 LYS A O 1
ATOM 562 N N . GLN A 1 74 ? 11.059 -9.961 -10.955 1.00 92.50 74 GLN A N 1
ATOM 563 C CA . GLN A 1 74 ? 12.104 -9.683 -9.968 1.00 92.50 74 GLN A CA 1
ATOM 564 C C . GLN A 1 74 ? 11.543 -9.195 -8.625 1.00 92.50 74 GLN A C 1
ATOM 566 O O . GLN A 1 74 ? 12.086 -9.529 -7.569 1.00 92.50 74 GLN A O 1
ATOM 571 N N . LEU A 1 75 ? 10.475 -8.401 -8.657 1.00 91.50 75 LEU A N 1
ATOM 572 C CA . LEU A 1 75 ? 9.797 -7.901 -7.469 1.00 91.50 75 LEU A CA 1
ATOM 573 C C . LEU A 1 75 ? 9.082 -9.028 -6.717 1.00 91.50 75 LEU A C 1
ATOM 575 O O . LEU A 1 75 ? 9.188 -9.109 -5.493 1.00 91.50 75 LEU A O 1
ATOM 579 N N . LEU A 1 76 ? 8.402 -9.922 -7.442 1.00 90.50 76 LEU A N 1
ATOM 580 C CA . LEU A 1 76 ? 7.809 -11.126 -6.865 1.00 90.50 76 LEU A CA 1
ATOM 581 C C . LEU A 1 76 ? 8.866 -12.003 -6.199 1.00 90.50 76 LEU A C 1
ATOM 583 O O . LEU A 1 76 ? 8.679 -12.366 -5.044 1.00 90.50 76 LEU A O 1
ATOM 587 N N . ASP A 1 77 ? 10.004 -12.243 -6.850 1.00 91.00 77 ASP A N 1
ATOM 588 C CA . ASP A 1 77 ? 11.091 -13.045 -6.269 1.00 91.00 77 ASP A CA 1
ATOM 589 C C . ASP A 1 77 ? 11.622 -12.447 -4.958 1.00 91.00 77 ASP A C 1
ATOM 591 O O . ASP A 1 77 ? 11.917 -13.169 -4.004 1.00 91.00 77 ASP A O 1
ATOM 595 N N . GLN A 1 78 ? 11.713 -11.116 -4.874 1.00 92.69 78 GLN A N 1
ATOM 596 C CA . GLN A 1 78 ? 12.119 -10.426 -3.646 1.00 92.69 78 GLN A CA 1
ATOM 597 C C . GLN A 1 78 ? 11.085 -10.590 -2.531 1.00 92.69 78 GLN A C 1
ATOM 599 O O . GLN A 1 78 ? 11.453 -10.823 -1.376 1.00 92.69 78 GLN A O 1
ATOM 604 N N . TRP A 1 79 ? 9.797 -10.508 -2.861 1.00 91.88 79 TRP A N 1
ATOM 605 C CA . TRP A 1 79 ? 8.739 -10.760 -1.894 1.00 91.88 79 TRP A CA 1
ATOM 606 C C . TRP A 1 79 ? 8.698 -12.220 -1.445 1.00 91.88 79 TRP A C 1
ATOM 608 O O . TRP A 1 79 ? 8.687 -12.470 -0.244 1.00 91.88 79 TRP A O 1
ATOM 618 N N . GLU A 1 80 ? 8.734 -13.183 -2.363 1.00 91.38 80 GLU A N 1
ATOM 619 C CA . GLU A 1 80 ? 8.765 -14.615 -2.041 1.00 91.38 80 GLU A CA 1
ATOM 620 C C . GLU A 1 80 ? 9.967 -14.960 -1.159 1.00 91.38 80 GLU A C 1
ATOM 622 O O . GLU A 1 80 ? 9.818 -15.627 -0.132 1.00 91.38 80 GLU A O 1
ATOM 627 N N . SER A 1 81 ? 11.144 -14.410 -1.474 1.00 92.38 81 SER A N 1
ATOM 628 C CA . SER A 1 81 ? 12.335 -14.556 -0.635 1.00 92.38 81 SER A CA 1
ATOM 629 C C . SER A 1 81 ? 12.141 -13.972 0.769 1.00 92.38 81 SER A C 1
ATOM 631 O O . SER A 1 81 ? 12.619 -14.560 1.737 1.00 92.38 81 SER A O 1
ATOM 633 N N . ALA A 1 82 ? 11.458 -12.833 0.911 1.00 92.12 82 ALA A N 1
ATOM 634 C CA . ALA A 1 82 ? 11.195 -12.211 2.211 1.00 92.12 82 ALA A CA 1
ATOM 635 C C . ALA A 1 82 ? 10.119 -12.955 3.028 1.00 92.12 82 ALA A C 1
ATOM 637 O O . ALA A 1 82 ? 10.180 -13.021 4.266 1.00 92.12 82 ALA A O 1
ATOM 638 N N . PHE A 1 83 ? 9.129 -13.533 2.347 1.00 87.31 83 PHE A N 1
ATOM 639 C CA . PHE A 1 83 ? 8.102 -14.361 2.968 1.00 87.31 83 PHE A CA 1
ATOM 640 C C . PHE A 1 83 ? 8.612 -15.764 3.324 1.00 87.31 83 PHE A C 1
ATOM 642 O O . PHE A 1 83 ? 8.135 -16.333 4.308 1.00 87.31 83 PHE A O 1
ATOM 649 N N . GLY A 1 84 ? 9.627 -16.261 2.612 1.00 87.94 84 GLY A N 1
ATOM 650 C CA . GLY A 1 84 ? 10.179 -17.606 2.774 1.00 87.94 84 GLY A CA 1
ATOM 651 C C . GLY A 1 84 ? 9.309 -18.693 2.138 1.00 87.94 84 GLY A C 1
ATOM 652 O O . GLY A 1 84 ? 9.463 -19.865 2.469 1.00 87.94 84 GLY A O 1
ATOM 653 N N . GLU A 1 85 ? 8.375 -18.314 1.264 1.00 84.62 85 GLU A N 1
ATOM 654 C CA . GLU A 1 85 ? 7.465 -19.219 0.566 1.00 84.62 85 GLU A CA 1
ATOM 655 C C . GLU A 1 85 ? 6.960 -18.595 -0.747 1.00 84.62 85 GLU A C 1
ATOM 657 O O . GLU A 1 85 ? 6.943 -17.366 -0.860 1.00 84.62 85 GLU A O 1
ATOM 662 N N . PRO A 1 86 ? 6.520 -19.411 -1.727 1.00 83.75 86 PRO A N 1
ATOM 663 C CA . PRO A 1 86 ? 5.850 -18.906 -2.922 1.00 83.75 86 PRO A CA 1
ATOM 664 C C . PRO A 1 86 ? 4.585 -18.124 -2.566 1.00 83.75 86 PRO A C 1
ATOM 666 O O . PRO A 1 86 ? 3.775 -18.571 -1.743 1.00 83.75 86 PRO A O 1
ATOM 669 N N . MET A 1 87 ? 4.396 -16.979 -3.214 1.00 79.12 87 MET A N 1
ATOM 670 C CA . MET A 1 87 ? 3.321 -16.046 -2.889 1.00 79.12 87 MET A CA 1
ATOM 671 C C . MET A 1 87 ? 2.237 -16.088 -3.963 1.00 79.12 87 MET A C 1
ATOM 673 O O . MET A 1 87 ? 2.545 -15.999 -5.154 1.00 79.12 87 MET A O 1
ATOM 677 N N . PRO A 1 88 ? 0.944 -16.180 -3.594 1.00 77.00 88 PRO A N 1
ATOM 678 C CA . PRO A 1 88 ? -0.101 -15.953 -4.574 1.00 77.00 88 PRO A CA 1
ATOM 679 C C . PRO A 1 88 ? 0.029 -14.514 -5.080 1.00 77.00 88 PRO A C 1
ATOM 681 O O . PRO A 1 88 ? 0.091 -13.568 -4.288 1.00 77.00 88 PRO A O 1
ATOM 684 N N . SER A 1 89 ? 0.069 -14.359 -6.400 1.00 72.38 89 SER A N 1
ATOM 685 C CA . SER A 1 89 ? 0.151 -13.057 -7.044 1.00 72.38 89 SER A CA 1
ATOM 686 C C . SER A 1 89 ? -0.889 -12.906 -8.144 1.00 72.38 89 SER A C 1
ATOM 688 O O . SER A 1 89 ? -1.276 -13.872 -8.803 1.00 72.38 89 SER A O 1
ATOM 690 N N . VAL A 1 90 ? -1.383 -11.683 -8.300 1.00 74.94 90 VAL A N 1
ATOM 691 C CA . VAL A 1 90 ? -2.315 -11.293 -9.360 1.00 74.94 90 VAL A CA 1
ATOM 692 C C . VAL A 1 90 ? -1.830 -9.969 -9.924 1.00 74.94 90 VAL A C 1
ATOM 694 O O . VAL A 1 90 ? -1.515 -9.063 -9.167 1.00 74.94 90 VAL A O 1
ATOM 697 N N . LEU A 1 91 ? -1.782 -9.847 -11.245 1.00 62.78 91 LEU A N 1
ATOM 698 C CA . LEU A 1 91 ? -1.700 -8.544 -11.893 1.00 62.78 91 LEU A CA 1
ATOM 699 C C . LEU A 1 91 ? -3.120 -8.093 -12.213 1.00 62.78 91 LEU A C 1
ATOM 701 O O . LEU A 1 91 ? -3.878 -8.827 -12.850 1.00 62.78 91 LEU A O 1
ATOM 705 N N . ALA A 1 92 ? -3.500 -6.911 -11.742 1.00 56.66 92 ALA A N 1
ATOM 706 C CA . ALA A 1 92 ? -4.767 -6.308 -12.116 1.00 56.66 92 ALA A CA 1
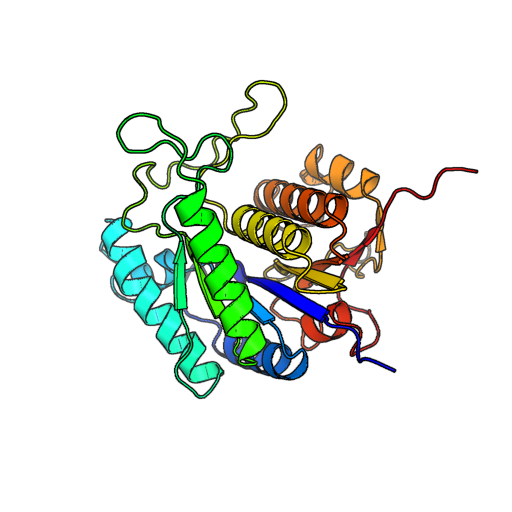ATOM 707 C C . ALA A 1 92 ? -4.595 -5.600 -13.462 1.00 56.66 92 ALA A C 1
ATOM 709 O O . ALA A 1 92 ? -3.916 -4.579 -13.530 1.00 56.66 92 ALA A O 1
ATOM 710 N N . GLU A 1 93 ? -5.203 -6.145 -14.523 1.00 56.66 93 GLU A N 1
ATOM 711 C CA . GLU A 1 93 ? -5.425 -5.397 -15.772 1.00 56.66 93 GLU A CA 1
ATOM 712 C C . GLU A 1 93 ? -6.010 -4.023 -15.454 1.00 56.66 93 GLU A C 1
ATOM 714 O O . GLU A 1 93 ? -6.787 -3.920 -14.507 1.00 56.66 93 GLU A O 1
ATOM 719 N N . GLU A 1 94 ? -5.611 -3.000 -16.215 1.00 50.94 94 GLU A N 1
ATOM 720 C CA . GLU A 1 94 ? -5.984 -1.599 -16.008 1.00 50.94 94 GLU A CA 1
ATOM 721 C C . GLU A 1 94 ? -7.465 -1.478 -15.611 1.00 50.94 94 GLU A C 1
ATOM 723 O O . GLU A 1 94 ? -8.383 -1.708 -16.401 1.00 50.94 94 GLU A O 1
ATOM 728 N N . ILE A 1 95 ? -7.707 -1.183 -14.332 1.00 45.81 95 ILE A N 1
ATOM 729 C CA . ILE A 1 95 ? -9.052 -0.913 -13.844 1.00 45.81 95 ILE A CA 1
ATOM 730 C C . ILE A 1 95 ? -9.219 0.595 -13.954 1.00 45.81 95 ILE A C 1
ATOM 732 O O . ILE A 1 95 ? -8.856 1.335 -13.042 1.00 45.81 95 ILE A O 1
ATOM 736 N N . HIS A 1 96 ? -9.752 1.065 -15.078 1.00 41.81 96 HIS A N 1
ATOM 737 C CA . HIS A 1 96 ? -10.236 2.436 -15.158 1.00 41.81 96 HIS A CA 1
ATOM 738 C C . HIS A 1 96 ? -11.405 2.574 -14.172 1.00 41.81 96 HIS A C 1
ATOM 740 O O . HIS A 1 96 ? -12.498 2.032 -14.365 1.00 41.81 96 HIS A O 1
ATOM 746 N N . PHE A 1 97 ? -11.149 3.239 -13.045 1.00 44.59 97 PHE A N 1
ATOM 747 C CA . PHE A 1 97 ? -12.127 3.368 -11.961 1.00 44.59 97 PHE A CA 1
ATOM 748 C C . PHE A 1 97 ? -13.170 4.467 -12.197 1.00 44.59 97 PHE A C 1
ATOM 750 O O . PHE A 1 97 ? -14.119 4.581 -11.425 1.00 44.59 97 PHE A O 1
ATOM 757 N N . HIS A 1 98 ? -13.069 5.173 -13.321 1.00 38.78 98 HIS A N 1
ATOM 758 C CA . HIS A 1 98 ? -14.205 5.766 -14.011 1.00 38.78 98 HIS A CA 1
ATOM 759 C C . HIS A 1 98 ? -14.227 5.160 -15.413 1.00 38.78 98 HIS A C 1
ATOM 761 O O . HIS A 1 98 ? -13.342 5.423 -16.210 1.00 38.78 98 HIS A O 1
ATOM 767 N N . GLN A 1 99 ? -15.205 4.282 -15.651 1.00 35.31 99 GLN A N 1
ATOM 768 C CA . GLN A 1 99 ? -15.396 3.520 -16.890 1.00 35.31 99 GLN A CA 1
ATOM 769 C C . GLN A 1 99 ? -14.249 2.546 -17.223 1.00 35.31 99 GLN A C 1
ATOM 771 O O . GLN A 1 99 ? -13.324 2.886 -17.942 1.00 35.31 99 GLN A O 1
ATOM 776 N N . ALA A 1 100 ? -14.352 1.288 -16.768 1.00 35.12 100 ALA A N 1
ATOM 777 C CA . ALA A 1 100 ? -13.546 0.164 -17.269 1.00 35.12 100 ALA A CA 1
ATOM 778 C C . ALA A 1 100 ? -13.882 -0.124 -18.740 1.00 35.12 100 ALA A C 1
ATOM 780 O O . ALA A 1 100 ? -14.579 -1.083 -19.043 1.00 35.12 100 ALA A O 1
ATOM 781 N N . VAL A 1 101 ? -13.442 0.759 -19.625 1.00 34.53 101 VAL A N 1
ATOM 782 C CA . VAL A 1 101 ? -13.629 0.730 -21.067 1.00 34.53 101 VAL A CA 1
ATOM 783 C C . VAL A 1 101 ? -12.852 -0.464 -21.620 1.00 34.53 101 VAL A C 1
ATOM 785 O O . VAL A 1 101 ? -11.632 -0.532 -21.516 1.00 34.53 101 VAL A O 1
ATOM 788 N N . SER A 1 102 ? -13.562 -1.446 -22.184 1.00 38.66 102 SER A N 1
ATOM 789 C CA . SER A 1 102 ? -12.951 -2.414 -23.107 1.00 38.66 102 SER A CA 1
ATOM 790 C C . SER A 1 102 ? -12.250 -1.685 -24.263 1.00 38.66 102 SER A C 1
ATOM 792 O O . SER A 1 102 ? -12.455 -0.493 -24.452 1.00 38.66 102 SER A O 1
ATOM 794 N N . ASP A 1 103 ? -11.544 -2.399 -25.138 1.00 44.00 103 ASP A N 1
ATOM 795 C CA . ASP A 1 103 ? -11.043 -1.836 -26.407 1.00 44.00 103 ASP A CA 1
ATOM 796 C C . ASP A 1 103 ? -12.122 -1.103 -27.252 1.00 44.00 103 ASP A C 1
ATOM 798 O O . ASP A 1 103 ? -11.769 -0.384 -28.183 1.00 44.00 103 ASP A O 1
ATOM 802 N N . ASN A 1 104 ? -13.413 -1.248 -26.895 1.00 39.19 104 ASN A N 1
ATOM 803 C CA . ASN A 1 104 ? -14.588 -0.616 -27.498 1.00 39.19 104 ASN A CA 1
ATOM 804 C C . ASN A 1 104 ? -15.451 0.282 -26.571 1.00 39.19 104 ASN A C 1
ATOM 806 O O . ASN A 1 104 ? -16.489 0.744 -27.033 1.00 39.19 104 ASN A O 1
ATOM 810 N N . GLY A 1 105 ? -15.128 0.519 -25.292 1.00 43.03 105 GLY A N 1
ATOM 811 C CA . GLY A 1 105 ? -15.962 1.384 -24.414 1.00 43.03 105 GLY A CA 1
ATOM 812 C C . GLY A 1 105 ? -16.668 0.706 -23.232 1.00 43.03 105 GLY A C 1
ATOM 813 O O . GLY A 1 105 ? -17.053 1.381 -22.284 1.00 43.03 105 GLY A O 1
ATOM 814 N N . ASP A 1 106 ? -16.842 -0.620 -23.242 1.00 39.12 106 ASP A N 1
ATOM 815 C CA . ASP A 1 106 ? -17.782 -1.263 -22.298 1.00 39.12 106 ASP A CA 1
ATOM 816 C C . ASP A 1 106 ? -17.197 -1.699 -20.938 1.00 39.12 106 ASP A C 1
ATOM 818 O O . ASP A 1 106 ? -16.251 -2.490 -20.894 1.00 39.12 106 ASP A O 1
ATOM 822 N N . TYR A 1 107 ? -17.858 -1.270 -19.847 1.00 50.41 107 TYR A N 1
ATOM 823 C CA . TYR A 1 107 ? -17.624 -1.640 -18.436 1.00 50.41 107 TYR A CA 1
ATOM 824 C C . TYR A 1 107 ? -17.684 -3.163 -18.196 1.00 50.41 107 TYR A C 1
ATOM 826 O O . TYR A 1 107 ? -18.728 -3.780 -18.416 1.00 50.41 107 TYR A O 1
ATOM 834 N N . GLN A 1 108 ? -16.616 -3.779 -17.653 1.00 54.94 108 GLN A N 1
ATOM 835 C CA . GLN A 1 108 ? -16.605 -5.208 -17.259 1.00 54.94 108 GLN A CA 1
ATOM 836 C C . GLN A 1 108 ? -16.580 -5.446 -15.728 1.00 54.94 108 GLN A C 1
ATOM 838 O O . GLN A 1 108 ? -15.567 -5.890 -15.175 1.00 54.94 108 GLN A O 1
ATOM 843 N N . PRO A 1 109 ? -17.708 -5.260 -15.013 1.00 62.66 109 PRO A N 1
ATOM 844 C CA . PRO A 1 109 ? -17.802 -5.457 -13.560 1.00 62.66 109 PRO A CA 1
ATOM 845 C C . PRO A 1 109 ? -17.434 -6.877 -13.116 1.00 62.66 109 PRO A C 1
ATOM 847 O O . PRO A 1 109 ? -16.937 -7.078 -12.008 1.00 62.66 109 PRO A O 1
ATOM 850 N N . ALA A 1 110 ? -17.639 -7.869 -13.986 1.00 68.25 110 ALA A N 1
ATOM 851 C CA . ALA A 1 110 ? -17.311 -9.262 -13.708 1.00 68.25 110 ALA A CA 1
ATOM 852 C C . ALA A 1 110 ? -15.803 -9.493 -13.487 1.00 68.25 110 ALA A C 1
ATOM 854 O O . ALA A 1 110 ? -15.440 -10.295 -12.624 1.00 68.25 110 ALA A O 1
ATOM 855 N N . ARG A 1 111 ? -14.921 -8.774 -14.205 1.00 66.88 111 ARG A N 1
ATOM 856 C CA . ARG A 1 111 ? -13.459 -8.896 -14.037 1.00 66.88 111 ARG A CA 1
ATOM 857 C C . ARG A 1 111 ? -13.006 -8.334 -12.696 1.00 66.88 111 ARG A C 1
ATOM 859 O O . ARG A 1 111 ? -12.306 -9.012 -11.949 1.00 66.88 111 ARG A O 1
ATOM 866 N N . PHE A 1 112 ? -13.480 -7.142 -12.337 1.00 70.88 112 PHE A N 1
ATOM 867 C CA . PHE A 1 112 ? -13.167 -6.545 -11.039 1.00 70.88 112 PHE A CA 1
ATOM 868 C C . PHE A 1 112 ? -13.679 -7.405 -9.875 1.00 70.88 112 PHE A C 1
ATOM 870 O O . PHE A 1 112 ? -12.950 -7.676 -8.922 1.00 70.88 112 PHE A O 1
ATOM 877 N N . GLN A 1 113 ? -14.902 -7.934 -9.982 1.00 74.56 113 GLN A N 1
ATOM 878 C CA . GLN A 1 113 ? -15.429 -8.884 -9.000 1.00 74.56 113 GLN A CA 1
ATOM 879 C C . GLN A 1 113 ? -14.586 -10.161 -8.902 1.00 74.56 113 GLN A C 1
ATOM 881 O O . GLN A 1 113 ? -14.455 -10.718 -7.813 1.00 74.56 113 GLN A O 1
ATOM 886 N N . HIS A 1 114 ? -14.014 -10.642 -10.010 1.00 78.69 114 HIS A N 1
ATOM 887 C CA . HIS A 1 114 ? -13.105 -11.785 -9.987 1.00 78.69 114 HIS A CA 1
ATOM 888 C C . HIS A 1 114 ? -11.833 -11.481 -9.185 1.00 78.69 114 HIS A C 1
ATOM 890 O O . HIS A 1 114 ? -11.464 -12.281 -8.328 1.00 78.69 114 HIS A O 1
ATOM 896 N N . ILE A 1 115 ? -11.223 -10.307 -9.387 1.00 81.19 115 ILE A N 1
ATOM 897 C CA . ILE A 1 115 ? -10.063 -9.856 -8.602 1.00 81.19 115 ILE A CA 1
ATOM 898 C C . ILE A 1 115 ? -10.418 -9.842 -7.113 1.00 81.19 115 ILE A C 1
ATOM 900 O O . ILE A 1 115 ? -9.749 -10.496 -6.319 1.00 81.19 115 ILE A O 1
ATOM 904 N N . VAL A 1 116 ? -11.521 -9.195 -6.730 1.00 83.06 116 VAL A N 1
ATOM 905 C CA . VAL A 1 116 ? -11.966 -9.122 -5.325 1.00 83.06 116 VAL A CA 1
ATOM 906 C C . VAL A 1 116 ? -12.199 -10.517 -4.730 1.00 83.06 116 VAL A C 1
ATOM 908 O O . VAL A 1 116 ? -11.782 -10.787 -3.605 1.00 83.06 116 VAL A O 1
ATOM 911 N N . LYS A 1 117 ? -12.790 -11.449 -5.488 1.00 85.56 117 LYS A N 1
ATOM 912 C CA . LYS A 1 117 ? -12.941 -12.850 -5.055 1.00 85.56 117 LYS A CA 1
ATOM 913 C C . LYS A 1 117 ? -11.594 -13.531 -4.807 1.00 85.56 117 LYS A C 1
ATOM 915 O O . LYS A 1 117 ? -11.504 -14.361 -3.906 1.00 85.56 117 LYS A O 1
ATOM 920 N N . THR A 1 118 ? -10.555 -13.200 -5.569 1.00 87.75 118 THR A N 1
ATOM 921 C CA . THR A 1 118 ? -9.204 -13.734 -5.345 1.00 87.75 118 THR A CA 1
ATOM 922 C C . THR A 1 118 ? -8.596 -13.224 -4.039 1.00 87.75 118 THR A C 1
ATOM 924 O O . THR A 1 118 ? -8.021 -14.023 -3.303 1.00 87.75 118 THR A O 1
ATOM 927 N N . PHE A 1 119 ? -8.802 -11.949 -3.691 1.00 89.00 119 PHE A N 1
ATOM 928 C CA . PHE A 1 119 ? -8.412 -11.403 -2.382 1.00 89.00 119 PHE A CA 1
ATOM 929 C C . PHE A 1 119 ? -9.096 -12.150 -1.234 1.00 89.00 119 PHE A C 1
ATOM 931 O O . PHE A 1 119 ? -8.428 -12.629 -0.319 1.00 89.00 119 PHE A O 1
ATOM 938 N N . VAL A 1 120 ? -10.420 -12.317 -1.316 1.00 87.62 120 VAL A N 1
ATOM 939 C CA . VAL A 1 120 ? -11.201 -13.038 -0.298 1.00 87.62 120 VAL A CA 1
ATOM 940 C C . VAL A 1 120 ? -10.694 -14.473 -0.136 1.00 87.62 120 VAL A C 1
ATOM 942 O O . VAL A 1 120 ? -10.405 -14.899 0.979 1.00 87.62 120 VAL A O 1
ATOM 945 N N . LYS A 1 121 ? -10.488 -15.201 -1.241 1.00 88.50 121 LYS A N 1
ATOM 946 C CA . LYS A 1 121 ? -9.957 -16.574 -1.210 1.00 88.50 121 LYS A CA 1
ATOM 947 C C . LYS A 1 121 ? -8.549 -16.663 -0.621 1.00 88.50 121 LYS A C 1
ATOM 949 O O . LYS A 1 121 ? -8.230 -17.650 0.042 1.00 88.50 121 LYS A O 1
ATOM 954 N N . ALA A 1 122 ? -7.685 -15.682 -0.885 1.00 88.25 122 ALA A N 1
ATOM 955 C CA . ALA A 1 122 ? -6.352 -15.640 -0.287 1.00 88.25 122 ALA A CA 1
ATOM 956 C C . ALA A 1 122 ? -6.446 -15.482 1.239 1.00 88.25 122 ALA A C 1
ATOM 958 O O . ALA A 1 122 ? -5.800 -16.230 1.976 1.00 88.25 122 ALA A O 1
ATOM 959 N N . TRP A 1 123 ? -7.326 -14.599 1.716 1.00 87.69 123 TRP A N 1
ATOM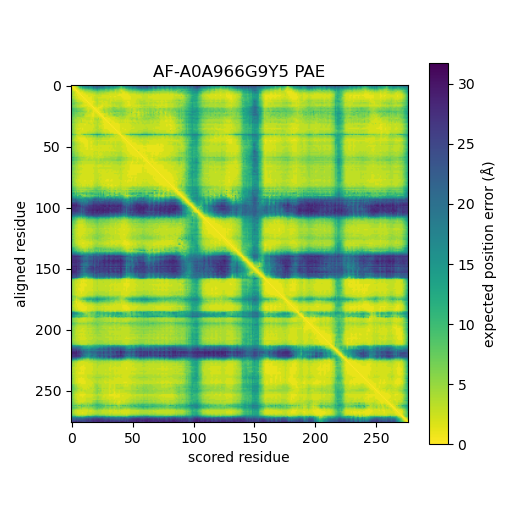 960 C CA . TRP A 1 123 ? -7.578 -14.393 3.143 1.00 87.69 123 TRP A CA 1
ATOM 961 C C . TRP A 1 123 ? -8.211 -15.600 3.832 1.00 87.69 123 TRP A C 1
ATOM 963 O O . TRP A 1 123 ? -7.763 -15.983 4.908 1.00 87.69 123 TRP A O 1
ATOM 973 N N . GLU A 1 124 ? -9.172 -16.275 3.200 1.00 85.81 124 GLU A N 1
ATOM 974 C CA . GLU A 1 124 ? -9.730 -17.540 3.708 1.00 85.81 124 GLU A CA 1
ATOM 975 C C . GLU A 1 124 ? -8.641 -18.605 3.918 1.00 85.81 124 GLU A C 1
ATOM 977 O O . GLU A 1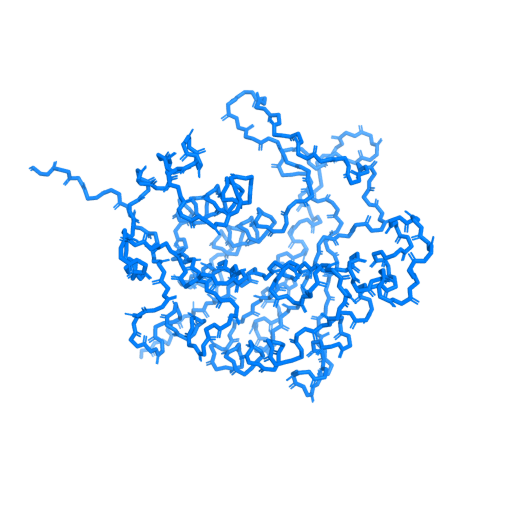 124 ? -8.688 -19.384 4.871 1.00 85.81 124 GLU A O 1
ATOM 982 N N . LYS A 1 125 ? -7.615 -18.601 3.060 1.00 86.62 125 LYS A N 1
ATOM 983 C CA . LYS A 1 125 ? -6.441 -19.479 3.159 1.00 86.62 125 LYS A CA 1
ATOM 984 C C . LYS A 1 125 ? -5.333 -18.933 4.064 1.00 86.62 125 LYS A C 1
ATOM 986 O O . LYS A 1 125 ? -4.283 -19.566 4.159 1.00 86.62 125 LYS A O 1
ATOM 991 N N . LYS A 1 126 ? -5.544 -17.786 4.721 1.00 84.56 126 LYS A N 1
ATOM 992 C CA . LYS A 1 126 ? -4.550 -17.070 5.541 1.00 84.56 126 LYS A CA 1
ATOM 993 C C . LYS A 1 126 ? -3.245 -16.798 4.787 1.00 84.56 126 LYS A C 1
ATOM 995 O O . LYS A 1 126 ? -2.159 -16.888 5.355 1.00 84.56 126 LYS A O 1
ATOM 1000 N N . LYS A 1 127 ? -3.354 -16.502 3.493 1.00 86.94 127 LYS A N 1
ATOM 1001 C CA . LYS A 1 127 ? -2.230 -16.126 2.640 1.00 86.94 127 LYS A CA 1
ATOM 1002 C C . LYS A 1 127 ? -2.267 -14.632 2.373 1.00 86.94 127 LYS A C 1
ATOM 1004 O O . LYS A 1 127 ? -3.334 -14.069 2.127 1.00 86.94 127 LYS A O 1
ATOM 1009 N N . THR A 1 128 ? -1.094 -14.009 2.390 1.00 89.56 128 THR A N 1
ATOM 1010 C CA . THR A 1 128 ? -0.946 -12.642 1.902 1.00 89.56 128 THR A CA 1
ATOM 1011 C C . THR A 1 128 ? -0.972 -12.666 0.377 1.00 89.56 128 THR A C 1
ATOM 1013 O O . THR A 1 128 ? -0.177 -13.371 -0.239 1.00 89.56 128 THR A O 1
ATOM 1016 N N . LEU A 1 129 ? -1.895 -11.924 -0.236 1.00 90.81 129 LEU A N 1
ATOM 1017 C CA . LEU A 1 129 ? -1.930 -11.746 -1.690 1.00 90.81 129 LEU A CA 1
ATOM 1018 C C . LEU A 1 129 ? -1.045 -10.564 -2.080 1.00 90.81 129 LEU A C 1
ATOM 1020 O O . LEU A 1 129 ? -1.194 -9.492 -1.497 1.00 90.81 129 LEU A O 1
ATOM 1024 N N . ILE A 1 130 ? -0.177 -10.738 -3.076 1.00 90.06 130 ILE A N 1
ATOM 1025 C CA . ILE A 1 130 ? 0.585 -9.632 -3.669 1.00 90.06 130 ILE A CA 1
ATOM 1026 C C . ILE A 1 130 ? -0.039 -9.258 -5.008 1.00 90.06 130 ILE A C 1
ATOM 1028 O O . ILE A 1 130 ? -0.328 -10.120 -5.834 1.00 90.06 130 ILE A O 1
ATOM 1032 N N . THR A 1 131 ? -0.246 -7.971 -5.237 1.00 90.19 131 THR A N 1
ATOM 1033 C CA . THR A 1 131 ? -0.785 -7.470 -6.497 1.00 90.19 131 THR A CA 1
ATOM 1034 C C . THR A 1 131 ? -0.078 -6.199 -6.944 1.00 90.19 131 THR A C 1
ATOM 1036 O O . THR A 1 131 ? 0.529 -5.491 -6.138 1.00 90.19 131 THR A O 1
ATOM 1039 N N . ASN A 1 132 ? -0.182 -5.910 -8.233 1.00 85.50 132 ASN A N 1
ATOM 1040 C CA . ASN A 1 132 ? 0.212 -4.654 -8.852 1.00 85.50 132 ASN A CA 1
ATOM 1041 C C . ASN A 1 132 ? -0.740 -4.364 -10.022 1.00 85.50 132 ASN A C 1
ATOM 1043 O O . ASN A 1 132 ? -1.446 -5.264 -10.493 1.00 85.50 132 ASN A O 1
ATOM 1047 N N . GLN A 1 133 ? -0.747 -3.125 -10.502 1.00 78.06 133 GLN A N 1
ATOM 1048 C CA . GLN A 1 133 ? -1.284 -2.820 -11.823 1.00 78.06 133 GLN A CA 1
ATOM 1049 C C . GLN A 1 133 ? -0.518 -3.594 -12.908 1.00 78.06 133 GLN A C 1
ATOM 1051 O O . GLN A 1 133 ? 0.675 -3.882 -12.780 1.00 78.06 133 GLN A O 1
ATOM 1056 N N . ASN A 1 134 ? -1.227 -3.986 -13.966 1.00 75.56 134 ASN A N 1
ATOM 1057 C CA . ASN A 1 134 ? -0.671 -4.690 -15.116 1.00 75.56 134 ASN A CA 1
ATOM 1058 C C . ASN A 1 134 ? -0.110 -3.688 -16.136 1.00 75.56 134 ASN A C 1
ATOM 1060 O O . ASN A 1 134 ? -0.583 -3.598 -17.269 1.00 75.56 134 ASN A O 1
ATOM 1064 N N . ASP A 1 135 ? 0.902 -2.936 -15.700 1.00 71.12 135 ASP A N 1
ATOM 1065 C CA . ASP A 1 135 ? 1.588 -1.912 -16.495 1.00 71.12 135 ASP A CA 1
ATOM 1066 C C . ASP A 1 135 ? 2.039 -2.402 -17.893 1.00 71.12 135 ASP A C 1
ATOM 1068 O O . ASP A 1 135 ? 1.896 -1.634 -18.844 1.00 71.12 135 ASP A O 1
ATOM 1072 N N . PRO A 1 136 ? 2.500 -3.662 -18.088 1.00 65.75 136 PRO A N 1
ATOM 1073 C CA . PRO A 1 136 ? 2.945 -4.152 -19.397 1.00 65.75 136 PRO A CA 1
ATOM 1074 C C . PRO A 1 136 ? 1.935 -4.095 -20.542 1.00 65.75 136 PRO A C 1
ATOM 1076 O O . PRO A 1 136 ? 2.329 -4.079 -21.705 1.00 65.75 136 PRO A O 1
ATOM 1079 N N . VAL A 1 137 ? 0.640 -4.135 -20.227 1.00 65.44 137 VAL A N 1
ATOM 1080 C CA . VAL A 1 137 ? -0.448 -4.188 -21.219 1.00 65.44 137 VAL A CA 1
ATOM 1081 C C . VAL A 1 137 ? -1.444 -3.037 -21.056 1.00 65.44 137 VAL A C 1
ATOM 1083 O O . VAL A 1 137 ? -2.474 -3.018 -21.727 1.00 65.44 137 VAL A O 1
ATOM 1086 N N . SER A 1 138 ? -1.136 -2.084 -20.171 1.00 62.44 138 SER A N 1
ATOM 1087 C CA . SER A 1 138 ? -1.879 -0.836 -19.992 1.00 62.44 138 SER A CA 1
ATOM 1088 C C . SER A 1 138 ? -1.730 0.014 -21.258 1.00 62.44 138 SER A C 1
ATOM 1090 O O . SER A 1 138 ? -0.612 0.321 -21.673 1.00 62.44 138 SER A O 1
ATOM 1092 N N . LYS A 1 139 ? -2.845 0.355 -21.922 1.00 50.91 139 LYS A N 1
ATOM 1093 C CA . LYS A 1 139 ? -2.823 1.072 -23.218 1.00 50.91 139 LYS A CA 1
ATOM 1094 C C . LYS A 1 139 ? -2.629 2.573 -23.061 1.00 50.91 139 LYS A C 1
ATOM 1096 O O . LYS A 1 139 ? -2.255 3.252 -24.018 1.00 50.91 139 LYS A O 1
ATOM 1101 N N . VAL A 1 140 ? -2.855 3.091 -21.862 1.00 51.59 140 VAL A N 1
ATOM 1102 C CA . VAL A 1 140 ? -2.433 4.435 -21.494 1.00 51.59 140 VAL A CA 1
ATOM 1103 C C . VAL A 1 140 ? -0.968 4.324 -21.104 1.00 51.59 140 VAL A C 1
ATOM 1105 O O . VAL A 1 140 ? -0.632 3.629 -20.146 1.00 51.59 140 VAL A O 1
ATOM 1108 N N . GLY A 1 141 ? -0.080 4.936 -21.894 1.00 39.56 141 GLY A N 1
ATOM 1109 C CA . GLY A 1 141 ? 1.343 4.982 -21.561 1.00 39.56 141 GLY A CA 1
ATOM 1110 C C . GLY A 1 141 ? 1.562 5.532 -20.146 1.00 39.56 141 GLY A C 1
ATOM 1111 O O . GLY A 1 141 ? 0.656 6.119 -19.561 1.00 39.56 141 GLY A O 1
ATOM 1112 N N . LEU A 1 142 ? 2.784 5.426 -19.613 1.00 42.38 142 LEU A N 1
ATOM 1113 C CA . LEU A 1 142 ? 3.198 6.082 -18.355 1.00 42.38 142 LEU A CA 1
ATOM 1114 C C . LEU A 1 142 ? 3.156 7.625 -18.420 1.00 42.38 142 LEU A C 1
ATOM 1116 O O . LEU A 1 142 ? 3.949 8.300 -17.763 1.00 42.38 142 LEU A O 1
ATOM 1120 N N . ALA A 1 14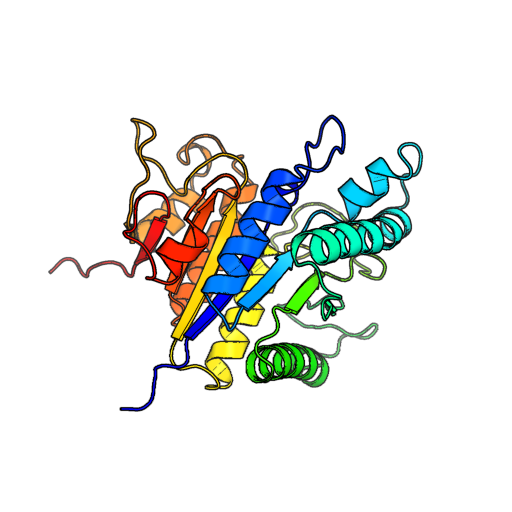3 ? 2.304 8.199 -19.268 1.00 37.03 143 ALA A N 1
ATOM 1121 C CA . ALA A 1 143 ? 2.059 9.616 -19.328 1.00 37.03 143 ALA A CA 1
ATOM 1122 C C . ALA A 1 143 ? 1.641 10.076 -17.920 1.00 37.03 143 ALA A C 1
ATOM 1124 O O . ALA A 1 143 ? 0.675 9.554 -17.356 1.00 37.03 143 ALA A O 1
ATOM 1125 N N . PRO A 1 144 ? 2.416 10.991 -17.323 1.00 36.88 144 PRO A N 1
ATOM 1126 C CA . PRO A 1 144 ? 2.236 11.395 -15.946 1.00 36.88 144 PRO A CA 1
ATOM 1127 C C . PRO A 1 144 ? 0.878 12.074 -15.779 1.00 36.88 144 PRO A C 1
ATOM 1129 O O . PRO A 1 144 ? 0.518 12.951 -16.558 1.00 36.88 144 PRO A O 1
ATOM 1132 N N . GLU A 1 145 ? 0.168 11.677 -14.724 1.00 42.94 145 GLU A N 1
ATOM 1133 C CA . GLU A 1 145 ? -0.743 12.541 -13.970 1.00 42.94 145 GLU A CA 1
ATOM 1134 C C . GLU A 1 145 ? -1.723 13.378 -14.813 1.00 42.94 145 GLU A C 1
ATOM 1136 O O . GLU A 1 145 ? -1.673 14.606 -14.791 1.00 42.94 145 GLU A O 1
ATOM 1141 N N . ILE A 1 146 ? -2.691 12.746 -15.481 1.00 37.94 146 ILE A N 1
ATOM 1142 C CA . ILE A 1 146 ? -3.941 13.456 -15.788 1.00 37.94 146 ILE A CA 1
ATOM 1143 C C . ILE A 1 146 ? -4.982 13.033 -14.758 1.00 37.94 146 ILE A C 1
ATOM 1145 O O . ILE A 1 146 ? -5.584 11.965 -14.831 1.00 37.94 146 ILE A O 1
ATOM 1149 N N . LEU A 1 147 ? -5.134 13.891 -13.749 1.00 40.00 147 LEU A N 1
ATOM 1150 C CA . LEU A 1 147 ? -6.328 13.966 -12.917 1.00 40.00 147 LEU A CA 1
ATOM 1151 C C . LEU A 1 147 ? -7.379 14.735 -13.715 1.00 40.00 147 LEU A C 1
ATOM 1153 O O . LEU A 1 147 ? -7.508 15.946 -13.529 1.00 40.00 147 LEU A O 1
ATOM 1157 N N . ASP A 1 148 ? -8.094 14.061 -14.611 1.00 38.50 148 ASP A N 1
ATOM 1158 C CA . ASP A 1 148 ? -9.254 14.687 -15.238 1.00 38.50 148 ASP A CA 1
ATOM 1159 C C . ASP A 1 148 ? -10.446 14.612 -14.282 1.00 38.50 148 ASP A C 1
ATOM 1161 O O . ASP A 1 148 ? -10.799 13.559 -13.743 1.00 38.50 148 ASP A O 1
ATOM 1165 N N . PHE A 1 149 ? -11.036 15.777 -14.029 1.00 38.31 149 PHE A N 1
ATOM 1166 C CA . PHE A 1 149 ? -12.256 15.932 -13.249 1.00 38.31 149 PHE A CA 1
ATOM 1167 C C . PHE A 1 149 ? -13.431 16.003 -14.222 1.00 38.31 149 PHE A C 1
ATOM 1169 O O . PHE A 1 149 ? -13.922 17.090 -14.522 1.00 38.31 149 PHE A O 1
ATOM 1176 N N . GLU A 1 150 ? -13.900 14.861 -14.715 1.00 35.66 150 GLU A N 1
ATOM 1177 C CA . GLU A 1 150 ? -15.207 14.815 -15.371 1.00 35.66 150 GLU A CA 1
ATOM 1178 C C . GLU A 1 150 ? -16.303 14.739 -14.296 1.00 35.66 150 GLU A C 1
ATOM 1180 O O . GLU A 1 150 ? -16.251 13.927 -13.374 1.00 35.66 150 GLU A O 1
ATOM 1185 N N . GLU A 1 151 ? -17.278 15.651 -14.368 1.00 40.28 151 GLU A N 1
ATOM 1186 C CA . GLU A 1 151 ? -18.467 15.681 -13.493 1.00 40.28 151 GLU A CA 1
ATOM 1187 C C . GLU A 1 151 ? -18.185 15.745 -11.974 1.00 40.28 151 GLU A C 1
ATOM 1189 O O . GLU A 1 151 ? -19.022 15.380 -11.149 1.00 40.28 151 GLU A O 1
ATOM 1194 N N . GLY A 1 152 ? -17.012 16.250 -11.576 1.00 34.38 152 GLY A N 1
ATOM 1195 C CA . GLY A 1 152 ? -16.644 16.401 -10.164 1.00 34.38 152 GLY A CA 1
ATOM 1196 C C . GLY A 1 152 ? -16.154 15.116 -9.488 1.00 34.38 152 GLY A C 1
ATOM 1197 O O . GLY A 1 152 ? -15.996 15.104 -8.266 1.00 34.38 152 GLY A O 1
ATOM 1198 N N . LEU A 1 153 ? -15.866 14.056 -10.252 1.00 33.59 153 LEU A N 1
ATOM 1199 C CA . LEU A 1 153 ? -15.258 12.825 -9.749 1.00 33.59 153 LEU A CA 1
ATOM 1200 C C . LEU A 1 153 ? -13.943 12.546 -10.499 1.00 33.59 153 LEU A C 1
ATOM 1202 O O . LEU A 1 153 ? -13.909 12.624 -11.723 1.00 33.59 153 LEU A O 1
ATOM 1206 N N . PRO A 1 154 ? -12.836 12.251 -9.797 1.00 35.22 154 PRO A N 1
ATOM 1207 C CA . PRO A 1 154 ? -11.539 12.143 -10.454 1.00 35.22 154 PRO A CA 1
ATOM 1208 C C . PRO A 1 154 ? -11.402 10.830 -11.242 1.00 35.22 154 PRO A C 1
ATOM 1210 O O . PRO A 1 154 ? -11.519 9.744 -10.667 1.00 35.22 154 PRO A O 1
ATOM 1213 N N . SER A 1 155 ? -11.120 10.956 -12.541 1.00 36.91 155 SER A N 1
ATOM 1214 C CA . SER A 1 155 ? -10.591 9.915 -13.429 1.00 36.91 155 SER A CA 1
ATOM 1215 C C . SER A 1 155 ? -9.098 9.721 -13.141 1.00 36.91 155 SER A C 1
ATOM 1217 O O . SER A 1 155 ? -8.385 10.698 -12.904 1.00 36.91 155 SER A O 1
ATOM 1219 N N . PHE A 1 156 ? -8.614 8.474 -13.110 1.00 47.44 156 PHE A N 1
ATOM 1220 C CA . PHE A 1 156 ? -7.209 8.195 -12.803 1.00 47.44 156 PHE A CA 1
ATOM 1221 C C . PHE A 1 156 ? -6.584 7.182 -13.744 1.00 47.44 156 PHE A C 1
ATOM 1223 O O . PHE A 1 156 ? -7.164 6.133 -14.030 1.00 47.44 156 PHE A O 1
ATOM 1230 N N . HIS A 1 157 ? -5.330 7.469 -14.073 1.00 50.12 157 HIS A N 1
ATOM 1231 C CA . HIS A 1 157 ? -4.406 6.583 -14.757 1.00 50.12 157 HIS A CA 1
ATOM 1232 C C . HIS A 1 157 ? -3.256 6.214 -13.796 1.00 50.12 157 HIS A C 1
ATOM 1234 O O . HIS A 1 157 ? -2.648 7.097 -13.196 1.00 50.12 157 HIS A O 1
ATOM 1240 N N . GLY A 1 158 ? -2.974 4.916 -13.618 1.00 55.16 158 GLY A N 1
ATOM 1241 C CA . GLY A 1 158 ? -1.654 4.425 -13.176 1.00 55.16 158 GLY A CA 1
ATOM 1242 C C . GLY A 1 158 ? -1.166 4.633 -11.725 1.00 55.16 158 GLY A C 1
ATOM 1243 O O . GLY A 1 158 ? 0.046 4.606 -11.525 1.00 55.16 158 GLY A O 1
ATOM 1244 N N . ASP A 1 159 ? -2.022 4.834 -10.704 1.00 73.44 159 ASP A N 1
ATOM 1245 C CA . ASP A 1 159 ? -1.553 4.894 -9.296 1.00 73.44 159 ASP A CA 1
ATOM 1246 C C . ASP A 1 159 ? -2.089 3.758 -8.401 1.00 73.44 159 ASP A C 1
ATOM 1248 O O . ASP A 1 159 ? -3.291 3.621 -8.137 1.00 73.44 159 ASP A O 1
ATOM 1252 N N . ASN A 1 160 ? -1.154 2.987 -7.839 1.00 85.12 160 ASN A N 1
ATOM 1253 C CA . ASN A 1 160 ? -1.406 1.945 -6.848 1.00 85.12 160 ASN A CA 1
ATOM 1254 C C . ASN A 1 160 ? -2.037 2.442 -5.537 1.00 85.12 160 ASN A C 1
ATOM 1256 O O . ASN A 1 160 ? -2.663 1.635 -4.852 1.00 85.12 160 ASN A O 1
ATOM 1260 N N . ASP A 1 161 ? -1.886 3.720 -5.160 1.00 87.31 161 ASP A N 1
ATOM 1261 C CA . ASP A 1 161 ? -2.573 4.305 -3.995 1.00 87.31 161 ASP A CA 1
ATOM 1262 C C . ASP A 1 161 ? -4.092 4.140 -4.151 1.00 87.31 161 ASP A C 1
ATOM 1264 O O . ASP A 1 161 ? -4.788 3.643 -3.261 1.00 87.31 161 ASP A O 1
ATOM 1268 N N . LEU A 1 162 ? -4.601 4.471 -5.335 1.00 83.12 162 LEU A N 1
ATOM 1269 C CA . LEU A 1 162 ? -6.027 4.460 -5.631 1.00 83.12 162 LEU A CA 1
ATOM 1270 C C . LEU A 1 162 ? -6.530 3.056 -5.925 1.00 83.12 162 LEU A C 1
ATOM 1272 O O . LEU A 1 162 ? -7.575 2.680 -5.394 1.00 83.12 162 LEU A O 1
ATOM 1276 N N . TYR A 1 163 ? -5.767 2.250 -6.671 1.00 84.25 163 TYR A N 1
ATOM 1277 C CA . TYR A 1 163 ? -6.079 0.830 -6.851 1.00 84.25 163 TYR A CA 1
ATOM 1278 C C . TYR A 1 163 ? -6.260 0.124 -5.497 1.00 84.25 163 TYR A C 1
ATOM 1280 O O . TYR A 1 163 ? -7.257 -0.569 -5.280 1.00 84.25 163 TYR A O 1
ATOM 1288 N N . ALA A 1 164 ? -5.352 0.363 -4.548 1.00 90.50 164 ALA A N 1
ATOM 1289 C CA . ALA A 1 164 ? -5.444 -0.204 -3.210 1.00 90.50 164 ALA A CA 1
ATOM 1290 C C . ALA A 1 164 ? -6.681 0.297 -2.439 1.00 90.50 164 ALA A C 1
ATOM 1292 O O . ALA A 1 164 ? -7.341 -0.494 -1.752 1.00 90.50 164 ALA A O 1
ATOM 1293 N N . SER A 1 165 ? -7.044 1.576 -2.589 1.00 91.12 165 SER A N 1
ATOM 1294 C CA . SER A 1 165 ? -8.275 2.109 -1.993 1.00 91.12 165 SER A CA 1
ATOM 1295 C C . SER A 1 165 ? -9.527 1.430 -2.560 1.00 91.12 165 SER A C 1
ATOM 1297 O O . SER A 1 165 ? -10.403 1.022 -1.806 1.00 91.12 165 SER A O 1
ATOM 1299 N N . GLU A 1 166 ? -9.601 1.195 -3.870 1.00 85.56 166 GLU A N 1
ATOM 1300 C CA . GLU A 1 166 ? -10.782 0.600 -4.502 1.00 85.56 166 GLU A CA 1
ATOM 1301 C C . GLU A 1 166 ? -10.938 -0.885 -4.175 1.00 85.56 166 GLU A C 1
ATOM 1303 O O . GLU A 1 166 ? -12.048 -1.354 -3.914 1.00 85.56 166 GLU A O 1
ATOM 1308 N N . ILE A 1 167 ? -9.826 -1.620 -4.092 1.00 87.19 167 ILE A N 1
ATOM 1309 C CA . ILE A 1 167 ? -9.814 -2.973 -3.532 1.00 87.19 167 ILE A CA 1
ATOM 1310 C C . ILE A 1 167 ? -10.388 -2.970 -2.112 1.00 87.19 167 ILE A C 1
ATOM 1312 O O . ILE A 1 167 ? -11.274 -3.769 -1.807 1.00 87.19 167 ILE A O 1
ATOM 1316 N N . THR A 1 168 ? -9.938 -2.047 -1.260 1.00 91.44 168 THR A N 1
ATOM 1317 C CA . THR A 1 168 ? -10.427 -1.908 0.122 1.00 91.44 168 THR A CA 1
ATOM 1318 C C . THR A 1 168 ? -11.939 -1.673 0.154 1.00 91.44 168 THR A C 1
ATOM 1320 O O . THR A 1 168 ? -12.668 -2.400 0.833 1.00 91.44 168 THR A O 1
ATOM 1323 N N . ARG A 1 169 ? -12.439 -0.714 -0.638 1.00 88.88 169 ARG A N 1
ATOM 1324 C CA . ARG A 1 169 ? -13.876 -0.409 -0.751 1.00 88.88 169 ARG A CA 1
ATOM 1325 C C . ARG A 1 169 ? -14.674 -1.623 -1.215 1.00 88.88 169 ARG A C 1
ATOM 1327 O O . ARG A 1 169 ? -15.755 -1.901 -0.696 1.00 88.88 169 ARG A O 1
ATOM 1334 N N . ALA A 1 170 ? -14.161 -2.349 -2.203 1.00 84.81 170 ALA A N 1
ATOM 1335 C CA . ALA A 1 170 ? -14.827 -3.525 -2.736 1.00 84.81 170 ALA A CA 1
ATOM 1336 C C . ALA A 1 170 ? -14.896 -4.661 -1.709 1.00 84.81 170 ALA A C 1
ATOM 1338 O O . ALA A 1 170 ? -15.945 -5.288 -1.581 1.00 84.81 170 ALA A O 1
ATOM 1339 N N . LEU A 1 171 ? -13.827 -4.883 -0.942 1.00 86.06 171 LEU A N 1
ATOM 1340 C CA . LEU A 1 171 ? -13.786 -5.885 0.126 1.00 86.06 171 LEU A CA 1
ATOM 1341 C C . LEU A 1 171 ? -14.794 -5.577 1.240 1.00 86.06 171 LEU A C 1
ATOM 1343 O O . LEU A 1 171 ? -15.513 -6.477 1.673 1.00 86.06 171 LEU A O 1
ATOM 1347 N N . LEU A 1 172 ? -14.928 -4.306 1.633 1.00 86.31 172 LEU A N 1
ATOM 1348 C CA . LEU A 1 172 ? -15.958 -3.868 2.584 1.00 86.31 172 LEU A CA 1
ATOM 1349 C C . LEU A 1 172 ? -17.375 -4.115 2.046 1.00 86.31 172 LEU A C 1
ATOM 1351 O O . LEU A 1 172 ? -18.224 -4.663 2.750 1.00 86.31 172 LEU A O 1
ATOM 1355 N N . LYS A 1 173 ? -17.629 -3.806 0.767 1.00 85.12 173 LYS A N 1
ATOM 1356 C CA . LYS A 1 173 ? -18.932 -4.058 0.120 1.00 85.12 173 LYS A CA 1
ATOM 1357 C C . LYS A 1 173 ? -19.316 -5.540 0.078 1.00 85.12 173 LYS A C 1
ATOM 1359 O O . LYS A 1 173 ? -20.505 -5.846 0.136 1.00 85.12 173 LYS A O 1
ATOM 1364 N N . GLN A 1 174 ? -18.347 -6.456 -0.006 1.00 80.06 174 GLN A N 1
ATOM 1365 C CA . GLN A 1 174 ? -18.613 -7.901 0.025 1.00 80.06 174 GLN A CA 1
ATOM 1366 C C . GLN A 1 174 ? -19.020 -8.413 1.418 1.00 80.06 174 GLN A C 1
ATOM 1368 O O . GLN A 1 174 ? -19.465 -9.554 1.524 1.00 80.06 174 GLN A O 1
ATOM 1373 N N . LYS A 1 175 ? -18.884 -7.603 2.484 1.00 79.81 175 LYS A N 1
ATOM 1374 C CA . LYS A 1 175 ? -19.193 -7.979 3.881 1.00 79.81 175 LYS A CA 1
ATOM 1375 C C . LYS A 1 175 ? -18.465 -9.248 4.355 1.00 79.81 175 LYS A C 1
ATOM 1377 O O . LYS A 1 175 ? -18.926 -9.961 5.248 1.00 79.81 175 LYS A O 1
ATOM 1382 N N . THR A 1 176 ? -17.319 -9.548 3.743 1.00 72.62 176 THR A N 1
ATOM 1383 C CA . THR A 1 176 ? -16.485 -10.711 4.081 1.00 72.62 176 THR A CA 1
ATOM 1384 C C . THR A 1 176 ? -15.673 -10.496 5.351 1.00 72.62 176 THR A C 1
ATOM 1386 O O . THR A 1 176 ? -15.242 -11.465 5.973 1.00 72.62 176 THR A O 1
ATOM 1389 N N . LEU A 1 177 ? -15.479 -9.236 5.735 1.00 79.38 177 LEU A N 1
ATOM 1390 C CA . LEU A 1 177 ? -14.790 -8.816 6.943 1.00 79.38 177 LEU A CA 1
ATOM 1391 C C . LEU A 1 177 ? -15.652 -7.839 7.729 1.00 79.38 177 LEU A C 1
ATOM 1393 O O . LEU A 1 177 ? -16.450 -7.106 7.145 1.00 79.38 177 LEU A O 1
ATOM 1397 N N . ASP A 1 178 ? -15.438 -7.828 9.037 1.00 85.12 178 ASP A N 1
ATOM 1398 C CA . ASP A 1 178 ? -16.100 -6.915 9.965 1.00 85.12 178 ASP A CA 1
ATOM 1399 C C . ASP A 1 178 ? -15.356 -5.571 10.007 1.00 85.12 178 ASP A C 1
ATOM 1401 O O . ASP A 1 178 ? -15.970 -4.520 10.175 1.00 85.12 178 ASP A O 1
ATOM 1405 N N . ARG A 1 179 ? -14.036 -5.603 9.763 1.00 90.12 179 ARG A N 1
ATOM 1406 C CA . ARG A 1 179 ? -13.169 -4.424 9.715 1.00 90.12 179 ARG A CA 1
ATOM 1407 C C . ARG A 1 179 ? -12.075 -4.569 8.663 1.00 90.12 179 ARG A C 1
ATOM 1409 O O . ARG A 1 179 ? -11.515 -5.653 8.480 1.00 90.12 179 ARG A O 1
ATOM 1416 N N . VAL A 1 180 ? -11.730 -3.465 8.004 1.00 93.44 180 VAL A N 1
ATOM 1417 C CA . VAL A 1 180 ? -10.580 -3.399 7.094 1.00 93.44 180 VAL A CA 1
ATOM 1418 C C . VAL A 1 180 ? -9.677 -2.242 7.494 1.00 93.44 180 VAL A C 1
ATOM 1420 O O . VAL A 1 180 ? -10.131 -1.103 7.560 1.00 93.44 180 VAL A O 1
ATOM 1423 N N . ASN A 1 181 ? -8.401 -2.539 7.724 1.00 96.06 181 ASN A N 1
ATOM 1424 C CA . ASN A 1 181 ? -7.356 -1.534 7.872 1.00 96.06 181 ASN A CA 1
ATOM 1425 C C . ASN A 1 181 ? -6.753 -1.272 6.487 1.00 96.06 181 ASN A C 1
ATOM 1427 O O . ASN A 1 181 ? -6.255 -2.199 5.845 1.00 96.06 181 ASN A O 1
ATOM 1431 N N . PHE A 1 182 ? -6.786 -0.030 6.025 1.00 97.00 182 PHE A N 1
ATOM 1432 C CA . PHE A 1 182 ? -6.133 0.415 4.800 1.00 97.00 182 PHE A CA 1
ATOM 1433 C C . PHE A 1 182 ? -4.892 1.224 5.158 1.00 97.00 182 PHE A C 1
ATOM 1435 O O . PHE A 1 182 ? -4.988 2.229 5.854 1.00 97.00 182 PHE A O 1
ATOM 1442 N N . ILE A 1 183 ? -3.724 0.783 4.704 1.00 95.69 183 ILE A N 1
ATOM 1443 C CA . ILE A 1 183 ? -2.441 1.362 5.092 1.00 95.69 183 ILE A CA 1
ATOM 1444 C C . ILE A 1 183 ? -1.680 1.763 3.837 1.00 95.69 183 ILE A C 1
ATOM 1446 O O . ILE A 1 183 ? -1.389 0.920 2.989 1.00 95.69 183 ILE A O 1
ATOM 1450 N N . ILE A 1 184 ? -1.290 3.029 3.750 1.00 93.50 184 ILE A N 1
ATOM 1451 C CA . ILE A 1 184 ? -0.327 3.499 2.758 1.00 93.50 184 ILE A CA 1
ATOM 1452 C C . ILE A 1 184 ? 1.029 3.643 3.440 1.00 93.50 184 ILE A C 1
ATOM 1454 O O . ILE A 1 184 ? 1.175 4.396 4.404 1.00 93.50 184 ILE A O 1
ATOM 1458 N N . LEU A 1 185 ? 2.027 2.928 2.924 1.00 90.19 185 LEU A N 1
ATOM 1459 C CA . LEU A 1 185 ? 3.416 3.075 3.338 1.00 90.19 185 LEU A CA 1
ATOM 1460 C C . LEU A 1 185 ? 4.147 3.998 2.365 1.00 90.19 185 LEU A C 1
ATOM 1462 O O . LEU A 1 185 ? 4.270 3.697 1.172 1.00 90.19 185 LEU A O 1
ATOM 1466 N N . SER A 1 186 ? 4.619 5.127 2.887 1.00 80.56 186 SER A N 1
ATOM 1467 C CA . SER A 1 186 ? 5.525 6.041 2.204 1.00 80.56 186 SER A CA 1
ATOM 1468 C C . SER A 1 186 ? 6.987 5.721 2.534 1.00 80.56 186 SER A C 1
ATOM 1470 O O . SER A 1 186 ? 7.281 4.795 3.295 1.00 80.56 186 SER A O 1
ATOM 1472 N N . GLY A 1 187 ? 7.920 6.417 1.885 1.00 71.12 187 GLY A N 1
ATOM 1473 C CA . GLY A 1 187 ? 9.343 6.104 1.957 1.00 71.12 187 GLY A CA 1
ATOM 1474 C C . GLY A 1 187 ? 9.943 6.448 3.318 1.00 71.12 187 GLY A C 1
ATOM 1475 O O . GLY A 1 187 ? 10.220 5.562 4.123 1.00 71.12 187 GLY A O 1
ATOM 1476 N N . GLY A 1 188 ? 10.189 7.732 3.565 1.00 66.94 188 GLY A N 1
ATOM 1477 C CA . GLY A 1 188 ? 11.032 8.194 4.666 1.00 66.94 188 GLY A CA 1
ATOM 1478 C C . GLY A 1 188 ? 10.280 8.647 5.915 1.00 66.94 188 GLY A C 1
ATOM 1479 O O . GLY A 1 188 ? 10.831 8.542 7.009 1.00 66.94 188 GLY A O 1
ATOM 1480 N N . LEU A 1 189 ? 9.043 9.133 5.783 1.00 70.56 189 LEU A N 1
ATOM 1481 C CA . LEU A 1 189 ? 8.321 9.761 6.897 1.00 70.56 189 LEU A CA 1
ATOM 1482 C C . LEU A 1 189 ? 7.309 8.830 7.572 1.00 70.56 189 LEU A C 1
ATOM 1484 O O . LEU A 1 189 ? 6.523 8.140 6.927 1.00 70.56 189 LEU A O 1
ATOM 1488 N N . ASN A 1 190 ? 7.312 8.833 8.908 1.00 71.94 190 ASN A N 1
ATOM 1489 C CA . ASN A 1 190 ? 6.344 8.112 9.736 1.00 71.94 190 ASN A CA 1
ATOM 1490 C C . ASN A 1 190 ? 5.000 8.858 9.744 1.00 71.94 190 ASN A C 1
ATOM 1492 O O . ASN A 1 190 ? 4.656 9.507 10.726 1.00 71.94 190 ASN A O 1
ATOM 1496 N N . GLY A 1 191 ? 4.251 8.798 8.645 1.00 82.31 191 GLY A N 1
ATOM 1497 C CA . GLY A 1 191 ? 2.934 9.431 8.548 1.00 82.31 191 GLY A CA 1
ATOM 1498 C C . GLY A 1 191 ? 3.010 10.946 8.356 1.00 82.31 191 GLY A C 1
ATOM 1499 O O . GLY A 1 191 ? 3.933 11.455 7.724 1.00 82.31 191 GLY A O 1
ATOM 1500 N N . ILE A 1 192 ? 2.015 11.661 8.883 1.00 86.06 192 ILE A N 1
ATOM 1501 C CA . ILE A 1 192 ? 1.956 13.127 8.865 1.00 86.06 192 ILE A CA 1
ATOM 1502 C C . ILE A 1 192 ? 2.638 13.648 10.122 1.00 86.06 192 ILE A C 1
ATOM 1504 O O . ILE A 1 192 ? 2.343 13.177 11.219 1.00 86.06 192 ILE A O 1
ATOM 1508 N N . THR A 1 193 ? 3.543 14.612 9.975 1.00 85.06 193 THR A N 1
ATOM 1509 C CA . THR A 1 193 ? 4.329 15.162 11.085 1.00 85.06 193 THR A CA 1
ATOM 1510 C C . THR A 1 193 ? 3.970 16.612 11.392 1.00 85.06 193 THR A C 1
ATOM 1512 O O . THR A 1 193 ? 3.576 17.354 10.495 1.00 85.06 193 THR A O 1
ATOM 1515 N N . ASP A 1 194 ? 4.127 17.014 12.653 1.00 84.56 194 ASP A N 1
ATOM 1516 C CA . ASP A 1 194 ? 4.061 18.413 13.080 1.00 84.56 194 ASP A CA 1
ATOM 1517 C C . ASP A 1 194 ? 5.326 19.205 12.682 1.00 84.56 194 ASP A C 1
ATOM 1519 O O . ASP A 1 194 ? 6.251 18.683 12.052 1.00 84.56 194 ASP A O 1
ATOM 1523 N N . GLU A 1 195 ? 5.376 20.486 13.053 1.00 82.75 195 GLU A N 1
ATOM 1524 C CA . GLU A 1 195 ? 6.502 21.388 12.765 1.00 82.75 195 GLU A CA 1
ATOM 1525 C C . GLU A 1 195 ? 7.827 20.929 13.396 1.00 82.75 195 GLU A C 1
ATOM 1527 O O . GLU A 1 195 ? 8.905 21.303 12.932 1.00 82.75 195 GLU A O 1
ATOM 1532 N N . GLN A 1 196 ? 7.763 20.107 14.446 1.00 84.38 196 GLN A N 1
ATOM 1533 C CA . GLN A 1 196 ? 8.920 19.536 15.129 1.00 84.38 196 GLN A CA 1
ATOM 1534 C C . GLN A 1 196 ? 9.338 18.183 14.527 1.00 84.38 196 GLN A C 1
ATOM 1536 O O . GLN A 1 196 ? 10.307 17.576 14.988 1.00 84.38 196 GLN A O 1
ATOM 1541 N N . GLY A 1 197 ? 8.635 17.707 13.493 1.00 81.06 197 GLY A N 1
ATOM 1542 C CA . GLY A 1 197 ? 8.894 16.433 12.828 1.00 81.06 197 GLY A CA 1
ATOM 1543 C C . GLY A 1 197 ? 8.355 15.219 13.588 1.00 81.06 197 GLY A C 1
ATOM 1544 O O . GLY A 1 197 ? 8.732 14.088 13.276 1.00 81.06 197 GLY A O 1
ATOM 1545 N N . LYS A 1 198 ? 7.489 15.414 14.588 1.00 85.94 198 LYS A N 1
ATOM 1546 C CA . LYS A 1 198 ? 6.855 14.323 15.333 1.00 85.94 198 LYS A CA 1
ATOM 1547 C C . LYS A 1 198 ? 5.571 13.890 14.629 1.00 85.94 198 LYS A C 1
ATOM 1549 O O . LYS A 1 198 ? 4.762 14.718 14.227 1.00 85.94 198 LYS A O 1
ATOM 1554 N N . THR A 1 199 ? 5.364 12.580 14.505 1.00 87.50 199 THR A N 1
ATOM 1555 C CA . THR A 1 199 ? 4.144 12.011 13.916 1.00 87.50 199 THR A CA 1
ATOM 1556 C C . THR A 1 199 ? 2.898 12.443 14.686 1.00 87.50 199 THR A C 1
ATOM 1558 O O . THR A 1 199 ? 2.806 12.240 15.900 1.00 87.50 199 THR A O 1
ATOM 1561 N N . ILE A 1 200 ? 1.922 12.982 13.961 1.00 88.75 200 ILE A N 1
ATOM 1562 C CA . ILE A 1 200 ? 0.580 13.285 14.444 1.00 88.75 200 ILE A CA 1
ATOM 1563 C C . ILE A 1 200 ? -0.224 11.973 14.418 1.00 88.75 200 ILE A C 1
ATOM 1565 O O . ILE A 1 200 ? -0.418 11.410 13.335 1.00 88.75 200 ILE A O 1
ATOM 1569 N N . PRO A 1 201 ? -0.684 11.448 15.572 1.00 90.38 201 PRO A N 1
ATOM 1570 C CA . PRO A 1 201 ? -1.352 10.146 15.621 1.00 90.38 201 PRO A CA 1
ATOM 1571 C C . PRO A 1 201 ? -2.678 10.117 14.861 1.00 90.38 201 PRO A C 1
ATOM 1573 O O . PRO A 1 201 ? -3.001 9.113 14.234 1.00 90.38 201 PRO A O 1
ATOM 1576 N N . GLU A 1 202 ? -3.437 11.210 14.886 1.00 93.44 202 GLU A N 1
ATOM 1577 C CA . GLU A 1 202 ? -4.747 11.299 14.247 1.00 93.44 202 GLU A CA 1
ATOM 1578 C C . GLU A 1 202 ? -4.897 12.629 13.515 1.00 93.44 202 GLU A C 1
ATOM 1580 O O . GLU A 1 202 ? -4.538 13.682 14.039 1.00 93.44 202 GLU A O 1
ATOM 1585 N N . VAL A 1 203 ? -5.446 12.583 12.304 1.00 91.56 203 VAL A N 1
ATOM 1586 C CA . VAL A 1 203 ? -5.726 13.767 11.484 1.00 91.56 203 VAL A CA 1
ATOM 1587 C C . VAL A 1 203 ? -7.136 13.695 10.932 1.00 91.56 203 VAL A C 1
ATOM 1589 O O . VAL A 1 203 ? -7.623 12.631 10.549 1.00 91.56 203 VAL A O 1
ATOM 1592 N N . SER A 1 204 ? -7.798 14.844 10.877 1.00 95.00 204 SER A N 1
ATOM 1593 C CA . SER A 1 204 ? -9.161 14.917 10.367 1.00 95.00 204 SER A CA 1
ATOM 1594 C C . SER A 1 204 ? -9.210 14.823 8.839 1.00 95.00 204 SER A C 1
ATOM 1596 O O . SER A 1 204 ? -8.271 15.222 8.144 1.00 95.00 204 SER A O 1
ATOM 1598 N N . VAL A 1 205 ? -10.347 14.375 8.305 1.00 93.12 205 VAL A N 1
ATOM 1599 C CA . VAL A 1 205 ? -10.676 14.470 6.871 1.00 93.12 205 VAL A CA 1
ATOM 1600 C C . VAL A 1 205 ? -10.473 15.893 6.339 1.00 93.12 205 VAL A C 1
ATOM 1602 O O . VAL A 1 205 ? -9.941 16.073 5.243 1.00 93.12 205 VAL A O 1
ATOM 1605 N N . ARG A 1 206 ? -10.854 16.921 7.110 1.00 90.62 206 ARG A N 1
ATOM 1606 C CA . ARG A 1 206 ? -10.621 18.327 6.748 1.00 90.62 206 ARG A CA 1
ATOM 1607 C C . ARG A 1 206 ? -9.133 18.623 6.558 1.00 90.62 206 ARG A C 1
ATOM 1609 O O . ARG A 1 206 ? -8.766 19.182 5.531 1.00 90.62 206 ARG A O 1
ATOM 1616 N N . THR A 1 207 ? -8.286 18.194 7.491 1.00 89.44 207 THR A N 1
ATOM 1617 C CA . THR A 1 207 ? -6.830 18.390 7.416 1.00 89.44 207 THR A CA 1
ATOM 1618 C C . THR A 1 207 ? -6.238 17.724 6.173 1.00 89.44 207 THR A C 1
ATOM 1620 O O . THR A 1 207 ? -5.446 18.342 5.468 1.00 89.44 207 THR A O 1
ATOM 1623 N N . ILE A 1 208 ? -6.657 16.493 5.848 1.00 88.81 208 ILE A N 1
ATOM 1624 C CA . ILE A 1 208 ? -6.209 15.812 4.621 1.00 88.81 208 ILE A CA 1
ATOM 1625 C C . ILE A 1 208 ? -6.613 16.604 3.370 1.00 88.81 208 ILE A C 1
ATOM 1627 O O . ILE A 1 208 ? -5.781 16.809 2.487 1.00 88.81 208 ILE A O 1
ATOM 1631 N N . ASN A 1 209 ? -7.855 17.095 3.305 1.00 87.50 209 ASN A N 1
ATOM 1632 C CA . ASN A 1 209 ? -8.327 17.923 2.192 1.00 87.50 209 ASN A CA 1
ATOM 1633 C C . ASN A 1 209 ? -7.530 19.231 2.052 1.00 87.50 209 ASN A C 1
ATOM 1635 O O . ASN A 1 209 ? -7.132 19.590 0.945 1.00 87.50 209 ASN A O 1
ATOM 1639 N N . GLU A 1 210 ? -7.251 19.922 3.159 1.00 86.31 210 GLU A N 1
ATOM 1640 C CA . GLU A 1 210 ? -6.443 21.149 3.173 1.00 86.31 210 GLU A CA 1
ATOM 1641 C C . GLU A 1 210 ? -5.008 20.883 2.684 1.00 86.31 210 GLU A C 1
ATOM 1643 O O . GLU A 1 210 ? -4.486 21.633 1.856 1.00 86.31 210 GLU A O 1
ATOM 1648 N N . MET A 1 211 ? -4.393 19.778 3.120 1.00 83.25 211 MET A N 1
ATOM 1649 C CA . MET A 1 211 ? -3.062 19.358 2.665 1.00 83.25 211 MET A CA 1
ATOM 1650 C C . MET A 1 211 ? -3.040 18.964 1.181 1.00 83.25 211 MET A C 1
ATOM 1652 O O . MET A 1 211 ? -2.058 19.226 0.492 1.00 83.25 211 MET A O 1
ATOM 1656 N N . MET A 1 212 ? -4.118 18.366 0.663 1.00 83.62 212 MET A N 1
ATOM 1657 C CA . MET A 1 212 ? -4.257 18.075 -0.769 1.00 83.62 212 MET A CA 1
ATOM 1658 C C . MET A 1 212 ? -4.391 19.346 -1.622 1.00 83.62 212 MET A C 1
ATOM 1660 O O . MET A 1 212 ? -3.937 19.354 -2.765 1.00 83.62 212 MET A O 1
ATOM 1664 N N . GLN A 1 213 ? -5.022 20.399 -1.091 1.00 79.25 213 GLN A N 1
ATOM 1665 C CA . GLN A 1 213 ? -5.189 21.694 -1.767 1.00 79.25 213 GLN A CA 1
ATOM 1666 C C . GLN A 1 213 ? -3.934 22.569 -1.685 1.00 79.25 213 GLN A C 1
ATOM 1668 O O . GLN A 1 213 ? -3.665 23.331 -2.610 1.00 79.25 213 GLN A O 1
ATOM 1673 N N . ASN A 1 214 ? -3.148 22.429 -0.614 1.00 71.62 214 ASN A N 1
ATOM 1674 C CA . ASN A 1 214 ? -1.905 23.165 -0.391 1.00 71.62 214 ASN A CA 1
ATOM 1675 C C . ASN A 1 214 ? -0.731 22.209 -0.113 1.00 71.62 214 ASN A C 1
ATOM 1677 O O . ASN A 1 214 ? -0.224 22.160 1.012 1.00 71.62 214 ASN A O 1
ATOM 1681 N N . PRO A 1 215 ? -0.233 21.478 -1.127 1.00 59.66 215 PRO A N 1
ATOM 1682 C CA . PRO A 1 215 ? 0.769 20.433 -0.915 1.00 59.66 215 PRO A CA 1
ATOM 1683 C C . PRO A 1 215 ? 2.104 20.953 -0.364 1.00 59.66 215 PRO A C 1
ATOM 1685 O O . PRO A 1 215 ? 2.864 20.196 0.228 1.00 59.66 215 PRO A O 1
ATOM 1688 N N . GLY A 1 216 ? 2.394 22.250 -0.534 1.00 52.53 216 GLY A N 1
ATOM 1689 C CA . GLY A 1 216 ? 3.585 22.904 0.017 1.00 52.53 216 GLY A CA 1
ATOM 1690 C C . GLY A 1 216 ? 3.598 23.031 1.547 1.00 52.53 216 GLY A C 1
ATOM 1691 O O . GLY A 1 216 ? 4.662 23.267 2.113 1.00 52.53 216 GLY A O 1
ATOM 1692 N N . ALA A 1 217 ? 2.451 22.855 2.213 1.00 44.22 217 ALA A N 1
ATOM 1693 C CA . ALA A 1 217 ? 2.339 22.824 3.673 1.00 44.22 217 ALA A CA 1
ATOM 1694 C C . ALA A 1 217 ? 2.532 21.412 4.260 1.00 44.22 217 ALA A C 1
ATOM 1696 O O . ALA A 1 217 ? 2.742 21.268 5.462 1.00 44.22 217 ALA A O 1
ATOM 1697 N N . ALA A 1 218 ? 2.496 20.365 3.426 1.00 48.62 218 ALA A N 1
ATOM 1698 C CA . ALA A 1 218 ? 2.863 19.018 3.837 1.00 48.62 218 ALA A CA 1
ATOM 1699 C C . ALA A 1 218 ? 4.395 18.914 3.850 1.00 48.62 218 ALA A C 1
ATOM 1701 O O . ALA A 1 218 ? 5.061 19.044 2.821 1.00 48.62 218 ALA A O 1
ATOM 1702 N N . SER A 1 219 ? 4.991 18.720 5.023 1.00 39.34 219 SER A N 1
ATOM 1703 C CA . SER A 1 219 ? 6.442 18.642 5.168 1.00 39.34 219 SER A CA 1
ATOM 1704 C C . SER A 1 219 ? 7.044 17.502 4.321 1.00 39.34 219 SER A C 1
ATOM 1706 O O . SER A 1 219 ? 6.944 16.335 4.676 1.00 39.34 219 SER A O 1
ATOM 1708 N N . ARG A 1 220 ? 7.739 17.862 3.233 1.00 42.81 220 ARG A N 1
ATOM 1709 C CA . ARG A 1 220 ? 8.905 17.160 2.646 1.00 42.81 220 ARG A CA 1
ATOM 1710 C C . ARG A 1 220 ? 8.771 15.689 2.186 1.00 42.81 220 ARG A C 1
ATOM 1712 O O . ARG A 1 220 ? 9.777 14.991 2.128 1.00 42.81 220 ARG A O 1
ATOM 1719 N N . GLU A 1 221 ? 7.616 15.258 1.693 1.00 40.09 221 GLU A N 1
ATOM 1720 C CA . GLU A 1 221 ? 7.543 14.220 0.646 1.00 40.09 221 GLU A CA 1
ATOM 1721 C C . GLU A 1 221 ? 6.704 14.795 -0.505 1.00 40.09 221 GLU A C 1
ATOM 1723 O O . GLU A 1 221 ? 5.532 15.087 -0.318 1.00 40.09 221 GLU A O 1
ATOM 1728 N N . GLY A 1 222 ? 7.350 15.055 -1.651 1.00 44.31 222 GLY A N 1
ATOM 1729 C CA . GLY A 1 222 ? 6.864 15.784 -2.836 1.00 44.31 222 GLY A CA 1
ATOM 1730 C C . GLY A 1 222 ? 5.353 16.035 -2.979 1.00 44.31 222 GLY A C 1
ATOM 1731 O O . GLY A 1 222 ? 4.551 15.104 -2.986 1.00 44.31 222 GLY A O 1
ATOM 1732 N N . ALA A 1 223 ? 5.007 17.304 -3.222 1.00 41.66 223 ALA A N 1
ATOM 1733 C CA . ALA A 1 223 ? 3.665 17.846 -3.461 1.00 41.66 223 ALA A CA 1
ATOM 1734 C C . ALA A 1 223 ? 2.718 16.967 -4.312 1.00 41.66 223 ALA A C 1
ATOM 1736 O O . ALA A 1 223 ? 1.518 16.923 -4.043 1.00 41.66 223 ALA A O 1
ATOM 1737 N N . ASN A 1 224 ? 3.240 16.240 -5.304 1.00 50.12 224 ASN A N 1
ATOM 1738 C CA . ASN A 1 224 ? 2.424 15.416 -6.199 1.00 50.12 224 ASN A CA 1
ATOM 1739 C C . ASN A 1 224 ? 2.022 14.068 -5.577 1.00 50.12 224 ASN A C 1
ATOM 1741 O O . ASN A 1 224 ? 0.885 13.627 -5.732 1.00 50.12 224 ASN A O 1
ATOM 1745 N N . GLY A 1 225 ? 2.908 13.444 -4.792 1.00 66.44 225 GLY A N 1
ATOM 1746 C CA . GLY A 1 225 ? 2.666 12.122 -4.210 1.00 66.44 225 GLY A CA 1
ATOM 1747 C C . GLY A 1 225 ? 1.674 12.132 -3.047 1.00 66.44 225 GLY A C 1
ATOM 1748 O O . GLY A 1 225 ? 1.069 11.104 -2.757 1.00 66.44 225 GLY A O 1
ATOM 1749 N N . PHE A 1 226 ? 1.484 13.270 -2.370 1.00 78.06 226 PHE A N 1
ATOM 1750 C CA . PHE A 1 226 ? 0.518 13.356 -1.274 1.00 78.06 226 PHE A CA 1
ATOM 1751 C C . PHE A 1 226 ? -0.928 13.435 -1.776 1.00 78.06 226 PHE A C 1
ATOM 1753 O O . PHE A 1 226 ? -1.823 12.903 -1.125 1.00 78.06 226 PHE A O 1
ATOM 1760 N N . ARG A 1 227 ? -1.184 14.042 -2.943 1.00 80.69 227 ARG A N 1
ATOM 1761 C CA . ARG A 1 227 ? -2.551 14.212 -3.460 1.00 80.69 227 ARG A CA 1
ATOM 1762 C C . ARG A 1 227 ? -3.244 12.873 -3.707 1.00 80.69 227 ARG A C 1
ATOM 1764 O O . ARG A 1 227 ? -4.395 12.695 -3.301 1.00 80.69 227 ARG A O 1
ATOM 1771 N N . THR A 1 228 ? -2.554 11.921 -4.332 1.00 80.62 228 THR A N 1
ATOM 1772 C CA . THR A 1 228 ? -3.114 10.592 -4.612 1.00 80.62 228 THR A CA 1
ATOM 1773 C C . THR A 1 228 ? -3.256 9.757 -3.341 1.00 80.62 228 THR A C 1
ATOM 1775 O O . THR A 1 228 ? -4.297 9.130 -3.144 1.00 80.62 228 THR A O 1
ATOM 1778 N N . LYS A 1 229 ? -2.295 9.844 -2.410 1.00 88.19 229 LYS A N 1
ATOM 1779 C CA . LYS A 1 229 ? -2.388 9.222 -1.074 1.00 88.19 229 LYS A CA 1
ATOM 1780 C C . LYS A 1 229 ? -3.561 9.757 -0.274 1.00 88.19 229 LYS A C 1
ATOM 1782 O O . LYS A 1 229 ? -4.360 8.971 0.215 1.00 88.19 229 LYS A O 1
ATOM 1787 N N . GLY A 1 230 ? -3.685 11.079 -0.171 1.00 89.25 230 GLY A N 1
ATOM 1788 C CA . GLY A 1 230 ? -4.794 11.746 0.501 1.00 89.25 230 GLY A CA 1
ATOM 1789 C C . GLY A 1 230 ? -6.128 11.305 -0.089 1.00 89.25 230 GLY A C 1
ATOM 1790 O O . GLY A 1 230 ? -7.004 10.857 0.642 1.00 89.25 230 GLY A O 1
ATOM 1791 N N . THR A 1 231 ? -6.239 11.295 -1.419 1.00 87.88 231 THR A N 1
ATOM 1792 C CA . THR A 1 231 ? -7.459 10.842 -2.101 1.00 87.88 231 THR A CA 1
ATOM 1793 C C . THR A 1 231 ? -7.783 9.375 -1.797 1.00 87.88 231 THR A C 1
ATOM 1795 O O . THR A 1 231 ? -8.926 9.048 -1.486 1.00 87.88 231 THR A O 1
ATOM 1798 N N . ALA A 1 232 ? -6.789 8.486 -1.837 1.00 90.50 232 ALA A N 1
ATOM 1799 C CA . ALA A 1 232 ? -6.950 7.073 -1.502 1.00 90.50 232 ALA A CA 1
ATOM 1800 C C . ALA A 1 232 ? -7.361 6.856 -0.034 1.00 90.50 232 ALA A C 1
ATOM 1802 O O . ALA A 1 232 ? -8.254 6.053 0.243 1.00 90.50 232 ALA A O 1
ATOM 1803 N N . LEU A 1 233 ? -6.744 7.588 0.900 1.00 94.00 233 LEU A N 1
ATOM 1804 C CA . LEU A 1 233 ? -7.070 7.549 2.327 1.00 94.00 233 LEU A CA 1
ATOM 1805 C C . LEU A 1 233 ? -8.511 7.994 2.579 1.00 94.00 233 LEU A C 1
ATOM 1807 O O . LEU A 1 233 ? -9.246 7.289 3.266 1.00 94.00 233 LEU A O 1
ATOM 1811 N N . LEU A 1 234 ? -8.927 9.118 1.987 1.00 92.44 234 LEU A N 1
ATOM 1812 C CA . LEU A 1 234 ? -10.293 9.628 2.105 1.00 92.44 234 LEU A CA 1
ATOM 1813 C C . LEU A 1 234 ? -11.308 8.632 1.539 1.00 92.44 234 LEU A C 1
ATOM 1815 O O . LEU A 1 234 ? -12.260 8.278 2.227 1.00 92.44 234 LEU A O 1
ATOM 1819 N N . ARG A 1 235 ? -11.063 8.087 0.341 1.00 91.31 235 ARG A N 1
ATOM 1820 C CA . ARG A 1 235 ? -11.944 7.089 -0.292 1.00 91.31 235 ARG A CA 1
ATOM 1821 C C . ARG A 1 235 ? -12.107 5.813 0.529 1.00 91.31 235 ARG A C 1
ATOM 1823 O O . ARG A 1 235 ? -13.197 5.238 0.569 1.00 91.31 235 ARG A O 1
ATOM 1830 N N . ALA A 1 236 ? -11.025 5.336 1.140 1.00 93.31 236 ALA A N 1
ATOM 1831 C CA . ALA A 1 236 ? -11.067 4.172 2.015 1.00 93.31 236 ALA A CA 1
ATOM 1832 C C . ALA A 1 236 ? -11.833 4.483 3.312 1.00 93.31 236 ALA A C 1
ATOM 1834 O O . ALA A 1 236 ? -12.712 3.709 3.695 1.00 93.31 236 ALA A O 1
ATOM 1835 N N . HIS A 1 237 ? -11.550 5.633 3.935 1.00 95.44 237 HIS A N 1
ATOM 1836 C CA . HIS A 1 237 ? -12.225 6.110 5.147 1.00 95.44 237 HIS A CA 1
ATOM 1837 C C . HIS A 1 237 ? -13.735 6.273 4.943 1.00 95.44 237 HIS A C 1
ATOM 1839 O O . HIS A 1 237 ? -14.528 5.737 5.711 1.00 95.44 237 HIS A O 1
ATOM 1845 N N . GLU A 1 238 ? -14.152 6.930 3.859 1.00 92.50 238 GLU A N 1
ATOM 1846 C CA . GLU A 1 238 ? -15.563 7.126 3.489 1.00 92.50 238 GLU A CA 1
ATOM 1847 C C . GLU A 1 238 ? -16.319 5.808 3.275 1.00 92.50 238 GLU A C 1
ATOM 1849 O O . GLU A 1 238 ? -17.529 5.738 3.489 1.00 92.50 238 GLU A O 1
ATOM 1854 N N . ALA A 1 239 ? -15.623 4.745 2.869 1.00 89.75 239 ALA A N 1
ATOM 1855 C CA . ALA A 1 239 ? -16.213 3.417 2.737 1.00 89.75 239 ALA A CA 1
ATOM 1856 C C . ALA A 1 239 ? -16.290 2.635 4.058 1.00 89.75 239 ALA A C 1
ATOM 1858 O O . ALA A 1 239 ? -16.830 1.528 4.063 1.00 89.75 239 ALA A O 1
ATOM 1859 N N . GLY A 1 240 ? -15.774 3.195 5.156 1.00 93.50 240 GLY A N 1
ATOM 1860 C CA . GLY A 1 240 ? -15.759 2.584 6.483 1.00 93.50 240 GLY A CA 1
ATOM 1861 C C . GLY A 1 240 ? -14.488 1.796 6.810 1.00 93.50 240 GLY A C 1
ATOM 1862 O O . GLY A 1 240 ? -14.494 1.031 7.773 1.00 93.50 240 GLY A O 1
ATOM 1863 N N . ALA A 1 241 ? -13.410 1.939 6.030 1.00 95.50 241 ALA A N 1
ATOM 1864 C CA . ALA A 1 241 ? -12.107 1.389 6.403 1.00 95.50 241 ALA A CA 1
ATOM 1865 C C . ALA A 1 241 ? -11.440 2.259 7.475 1.00 95.50 241 ALA A C 1
ATOM 1867 O O . ALA A 1 241 ? -11.570 3.482 7.459 1.00 95.50 241 ALA A O 1
ATOM 1868 N N . GLU A 1 242 ? -10.631 1.655 8.342 1.00 96.44 242 GLU A N 1
ATOM 1869 C CA . GLU A 1 242 ? -9.671 2.422 9.133 1.00 96.44 242 GLU A CA 1
ATOM 1870 C C . GLU A 1 242 ? -8.470 2.765 8.241 1.00 96.44 242 GLU A C 1
ATOM 1872 O O . GLU A 1 242 ? -7.724 1.872 7.838 1.00 96.44 242 GLU A O 1
ATOM 1877 N N . ALA A 1 243 ? -8.309 4.040 7.882 1.00 97.06 243 ALA A N 1
ATOM 1878 C CA . ALA A 1 243 ? -7.286 4.489 6.940 1.00 97.06 243 ALA A CA 1
ATOM 1879 C C . ALA A 1 243 ? -6.056 5.069 7.658 1.00 97.06 243 ALA A C 1
ATOM 1881 O O . ALA A 1 243 ? -6.179 5.901 8.558 1.00 97.06 243 ALA A O 1
ATOM 1882 N N . TYR A 1 244 ? -4.866 4.648 7.230 1.00 96.06 244 TYR A N 1
ATOM 1883 C CA . TYR A 1 244 ? -3.596 4.944 7.883 1.00 96.06 244 TYR A CA 1
ATOM 1884 C C . TYR A 1 244 ? -2.504 5.345 6.888 1.00 96.06 244 TYR A C 1
ATOM 1886 O O . TYR A 1 244 ? -2.364 4.740 5.823 1.00 96.06 244 TYR A O 1
ATOM 1894 N N . LEU A 1 245 ? -1.664 6.303 7.281 1.00 93.06 245 LEU A N 1
ATOM 1895 C CA . LEU A 1 245 ? -0.433 6.677 6.583 1.00 93.06 245 LEU A CA 1
ATOM 1896 C C . LEU A 1 245 ? 0.772 6.459 7.500 1.00 93.06 245 LEU A C 1
ATOM 1898 O O . LEU A 1 245 ? 0.787 6.945 8.631 1.00 93.06 245 LEU A O 1
ATOM 1902 N N . GLY A 1 246 ? 1.802 5.775 7.010 1.00 91.19 246 GLY A N 1
ATOM 1903 C CA . GLY A 1 246 ? 3.046 5.583 7.755 1.00 91.19 246 GLY A CA 1
ATOM 1904 C C . GLY A 1 246 ? 4.248 5.307 6.859 1.00 91.19 246 GLY A C 1
ATOM 1905 O O . GLY A 1 246 ? 4.150 5.414 5.642 1.00 91.19 246 GLY A O 1
ATOM 1906 N N . SER A 1 247 ? 5.382 4.938 7.460 1.00 87.38 247 SER A N 1
ATOM 1907 C CA . SER A 1 247 ? 6.637 4.690 6.735 1.00 87.38 247 SER A CA 1
ATOM 1908 C C . SER A 1 247 ? 6.889 3.203 6.500 1.00 87.38 247 SER A C 1
ATOM 1910 O O . SER A 1 247 ? 6.749 2.386 7.415 1.00 87.38 247 SER A O 1
ATOM 1912 N N . SER A 1 248 ? 7.418 2.856 5.328 1.00 86.31 248 SER A N 1
ATOM 1913 C CA . SER A 1 248 ? 8.000 1.536 5.067 1.00 86.31 248 SER A CA 1
ATOM 1914 C C . SER A 1 248 ? 9.262 1.253 5.888 1.00 86.31 248 SER A C 1
ATOM 1916 O O . SER A 1 248 ? 9.632 0.093 6.062 1.00 86.31 248 SER A O 1
ATOM 1918 N N . GLN A 1 249 ? 9.922 2.290 6.415 1.00 84.81 249 GLN A N 1
ATOM 1919 C CA . GLN A 1 249 ? 11.079 2.158 7.305 1.00 84.81 249 GLN A CA 1
ATOM 1920 C C . GLN A 1 249 ? 10.673 1.869 8.755 1.00 84.81 249 GLN A C 1
ATOM 1922 O O . GLN A 1 249 ? 11.497 1.408 9.554 1.00 84.81 249 GLN A O 1
ATOM 1927 N N . SER A 1 250 ? 9.405 2.075 9.118 1.00 87.12 250 SER A N 1
ATOM 1928 C CA . SER A 1 250 ? 8.922 1.782 10.466 1.00 87.12 250 SER A CA 1
ATOM 1929 C C . SER A 1 250 ? 9.008 0.285 10.786 1.00 87.12 250 SER A C 1
ATOM 1931 O O . SER A 1 250 ? 8.670 -0.590 9.985 1.00 87.12 250 SER A O 1
ATOM 1933 N N . LYS A 1 251 ? 9.438 -0.027 12.013 1.00 88.50 251 LYS A N 1
ATOM 1934 C CA . LYS A 1 251 ? 9.489 -1.404 12.541 1.00 88.50 251 LYS A CA 1
ATOM 1935 C C . LYS A 1 251 ? 8.131 -1.903 13.049 1.00 88.50 251 LYS A C 1
ATOM 1937 O O . LYS A 1 251 ? 8.029 -3.063 13.457 1.00 88.50 251 LYS A O 1
ATOM 1942 N N . SER A 1 252 ? 7.119 -1.040 13.085 1.00 91.50 252 SER A N 1
ATOM 1943 C CA . SER A 1 252 ? 5.836 -1.339 13.723 1.00 91.50 252 SER A CA 1
ATOM 1944 C C . SER A 1 252 ? 4.614 -0.738 13.042 1.00 91.50 252 SER A C 1
ATOM 1946 O O . SER A 1 252 ? 3.521 -1.122 13.435 1.00 91.50 252 SER A O 1
ATOM 1948 N N . CYS A 1 253 ? 4.745 0.119 12.024 1.00 91.00 253 CYS A N 1
ATOM 1949 C CA . CYS A 1 253 ? 3.610 0.815 11.407 1.00 91.00 253 CYS A CA 1
ATOM 1950 C C . CYS A 1 253 ? 2.440 -0.105 11.015 1.00 91.00 253 CYS A C 1
ATOM 1952 O O . CYS A 1 253 ? 1.294 0.224 11.316 1.00 91.00 253 CYS A O 1
ATOM 1954 N N . ILE A 1 254 ? 2.699 -1.264 10.394 1.00 94.38 254 ILE A N 1
ATOM 1955 C CA . ILE A 1 254 ? 1.627 -2.196 9.997 1.00 94.38 254 ILE A CA 1
ATOM 1956 C C . ILE A 1 254 ? 0.962 -2.809 11.239 1.00 94.38 254 ILE A C 1
ATOM 1958 O O . ILE A 1 254 ? -0.253 -2.985 11.278 1.00 94.38 254 ILE A O 1
ATOM 1962 N N . LEU A 1 255 ? 1.754 -3.121 12.267 1.00 94.75 255 LEU A N 1
ATOM 1963 C CA . LEU A 1 255 ? 1.261 -3.695 13.522 1.00 94.75 255 LEU A CA 1
ATOM 1964 C C . LEU A 1 255 ? 0.458 -2.677 14.340 1.00 94.75 255 LEU A C 1
ATOM 1966 O O . LEU A 1 255 ? -0.537 -3.046 14.953 1.00 94.75 255 LEU A O 1
ATOM 1970 N N . GLU A 1 256 ? 0.885 -1.415 14.3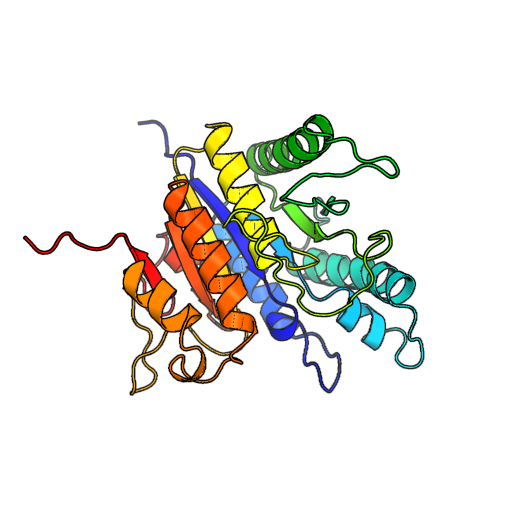46 1.00 93.81 256 GLU A N 1
ATOM 1971 C CA . GLU A 1 256 ? 0.190 -0.304 15.002 1.00 93.81 256 GLU A CA 1
ATOM 1972 C C . GLU A 1 256 ? -1.166 -0.047 14.347 1.00 93.81 256 GLU A C 1
ATOM 1974 O O . GLU A 1 256 ? -2.182 -0.045 15.034 1.00 93.81 256 GLU A O 1
ATOM 1979 N N . ALA A 1 257 ? -1.205 0.060 13.016 1.00 93.06 257 ALA A N 1
ATOM 1980 C CA . ALA A 1 257 ? -2.452 0.213 12.268 1.00 93.06 257 ALA A CA 1
ATOM 1981 C C . ALA A 1 257 ? -3.402 -0.988 12.443 1.00 93.06 257 ALA A C 1
ATOM 1983 O O . ALA A 1 257 ? -4.616 -0.827 12.467 1.00 93.06 257 ALA A O 1
ATOM 1984 N N . ALA A 1 258 ? -2.864 -2.198 12.622 1.00 91.81 258 ALA A N 1
ATOM 1985 C CA . ALA A 1 258 ? -3.659 -3.387 12.924 1.00 91.81 258 ALA A CA 1
ATOM 1986 C C . ALA A 1 258 ? -4.093 -3.500 14.402 1.00 91.81 258 ALA A C 1
ATOM 1988 O O . ALA A 1 258 ? -4.746 -4.478 14.767 1.00 91.81 258 ALA A O 1
ATOM 1989 N N . GLY A 1 259 ? -3.726 -2.546 15.267 1.00 90.88 259 GLY A N 1
ATOM 1990 C CA . GLY A 1 259 ? -4.056 -2.561 16.696 1.00 90.88 259 GLY A CA 1
ATOM 1991 C C . GLY A 1 259 ? -3.281 -3.597 17.521 1.00 90.88 259 GLY A C 1
ATOM 1992 O O . GLY A 1 259 ? -3.677 -3.917 18.638 1.00 90.88 259 GLY A O 1
ATOM 1993 N N . LEU A 1 260 ? -2.181 -4.139 16.990 1.00 91.31 260 LEU A N 1
ATOM 1994 C CA . LEU A 1 260 ? -1.319 -5.107 17.681 1.00 91.31 260 LEU A CA 1
ATOM 1995 C C . LEU A 1 260 ? -0.199 -4.439 18.494 1.00 91.31 260 LEU A C 1
ATOM 1997 O O . LEU A 1 260 ? 0.486 -5.106 19.271 1.00 91.31 260 LEU A O 1
ATOM 2001 N N . LYS A 1 261 ? 0.015 -3.133 18.303 1.00 91.12 261 LYS A N 1
ATOM 2002 C CA . LYS A 1 261 ? 0.983 -2.302 19.032 1.00 91.12 261 LYS A CA 1
ATOM 2003 C C . LYS A 1 261 ? 0.419 -0.904 19.284 1.00 91.12 261 LYS A C 1
ATOM 2005 O O . LYS A 1 261 ? -0.466 -0.456 18.564 1.00 91.12 261 LYS A O 1
ATOM 2010 N N . THR A 1 262 ? 0.970 -0.211 20.280 1.00 88.38 262 THR A N 1
ATOM 2011 C CA . THR A 1 262 ? 0.641 1.190 20.575 1.00 88.38 262 THR A CA 1
ATOM 2012 C C . THR A 1 262 ? 1.018 2.100 19.412 1.00 88.38 262 THR A C 1
ATOM 2014 O O . THR A 1 262 ? 2.161 2.079 18.958 1.00 88.38 262 THR A O 1
ATOM 2017 N N . GLN A 1 263 ? 0.070 2.927 18.978 1.00 87.00 263 GLN A N 1
ATOM 2018 C CA . GLN A 1 263 ? 0.236 3.847 17.862 1.00 87.00 263 GLN A CA 1
ATOM 2019 C C . GLN A 1 263 ? 1.194 4.996 18.210 1.00 87.00 263 GLN A C 1
ATOM 2021 O O . GLN A 1 263 ? 0.920 5.805 19.095 1.00 87.00 263 GLN A O 1
ATOM 2026 N N . THR A 1 264 ? 2.325 5.063 17.509 1.00 83.56 264 THR A N 1
ATOM 2027 C CA . THR A 1 264 ? 3.376 6.075 17.697 1.00 83.56 264 THR A CA 1
ATOM 2028 C C . THR A 1 264 ? 4.014 6.557 16.391 1.00 83.56 264 THR A C 1
ATOM 2030 O O . THR A 1 264 ? 4.595 7.639 16.378 1.00 83.56 264 THR A O 1
ATOM 2033 N N . GLN A 1 265 ? 3.924 5.783 15.303 1.00 83.62 265 GLN A N 1
ATOM 2034 C CA . GLN A 1 265 ? 4.624 6.039 14.031 1.00 83.62 265 GLN A CA 1
ATOM 2035 C C . GLN A 1 265 ? 3.702 6.008 12.805 1.00 83.62 265 GLN A C 1
ATOM 2037 O O . GLN A 1 265 ? 4.170 5.964 11.666 1.00 83.62 265 GLN A O 1
ATOM 2042 N N . VAL A 1 266 ? 2.392 5.996 13.029 1.00 89.31 266 VAL A N 1
ATOM 2043 C CA . VAL A 1 266 ? 1.382 5.980 11.974 1.00 89.31 266 VAL A CA 1
ATOM 2044 C C . VAL A 1 266 ? 0.308 7.015 12.283 1.00 89.31 266 VAL A C 1
ATOM 2046 O O . VAL A 1 266 ? -0.080 7.201 13.438 1.00 89.31 266 VAL A O 1
ATOM 2049 N N . THR A 1 267 ? -0.168 7.683 11.240 1.00 92.38 267 THR A N 1
ATOM 2050 C CA . THR A 1 267 ? -1.262 8.648 11.304 1.00 92.38 267 THR A CA 1
ATOM 2051 C C . THR A 1 267 ? -2.553 7.970 10.870 1.00 92.38 267 THR A C 1
ATOM 2053 O O . THR A 1 267 ? -2.627 7.457 9.754 1.00 92.38 267 THR A O 1
ATOM 2056 N N . LYS A 1 268 ? -3.570 7.977 11.732 1.00 95.56 268 LYS A N 1
ATOM 2057 C CA . LYS A 1 268 ? -4.929 7.519 11.427 1.00 95.56 268 LYS A CA 1
ATOM 2058 C C . LYS A 1 268 ? -5.759 8.684 10.893 1.00 95.56 268 LYS A C 1
ATOM 2060 O O . LYS A 1 268 ? -5.726 9.777 11.457 1.00 95.56 268 LYS A O 1
ATOM 2065 N N . VAL A 1 269 ? -6.526 8.450 9.835 1.00 95.19 269 VAL A N 1
ATOM 2066 C CA . VAL A 1 269 ? -7.544 9.402 9.380 1.00 95.19 269 VAL A CA 1
ATOM 2067 C C . VAL A 1 269 ? -8.804 9.225 10.221 1.00 95.19 269 VAL A C 1
ATOM 2069 O O . VAL A 1 269 ? -9.289 8.108 10.403 1.00 95.19 269 VAL A O 1
ATOM 2072 N N . ILE A 1 270 ? -9.327 10.332 10.741 1.00 95.69 270 ILE A N 1
ATOM 2073 C CA . ILE A 1 270 ? -10.559 10.373 11.528 1.00 95.69 270 ILE A CA 1
ATOM 2074 C C . ILE A 1 270 ? -11.573 11.318 10.885 1.00 95.69 270 ILE A C 1
ATOM 2076 O O . ILE A 1 270 ? -11.223 12.274 10.187 1.00 95.69 270 ILE A O 1
ATOM 2080 N N . SER A 1 271 ? -12.856 11.060 11.128 1.00 92.81 271 SER A N 1
ATOM 2081 C CA . SER A 1 271 ? -13.913 11.997 10.749 1.00 92.81 271 SER A CA 1
ATOM 2082 C C . SER A 1 271 ? -13.703 13.338 11.449 1.00 92.81 271 SER A C 1
ATOM 2084 O O . SER A 1 271 ? -13.130 13.396 12.538 1.00 92.81 271 SER A O 1
ATOM 2086 N N . ASN A 1 272 ? -14.190 14.422 10.842 1.00 85.19 272 ASN A N 1
ATOM 2087 C CA . ASN A 1 272 ? -14.256 15.699 11.543 1.00 85.19 272 ASN A CA 1
ATOM 2088 C C . ASN A 1 272 ? -15.092 15.474 12.808 1.00 85.19 272 ASN A C 1
ATOM 2090 O O . ASN A 1 272 ? -16.243 15.045 12.709 1.00 85.19 272 ASN A O 1
ATOM 2094 N N . LEU A 1 273 ? -14.516 15.725 13.984 1.00 68.38 273 LEU A N 1
ATOM 2095 C CA . LEU A 1 273 ? -15.334 15.906 15.173 1.00 68.38 273 LEU A CA 1
ATOM 2096 C C . LEU A 1 273 ? -16.255 17.075 14.830 1.00 68.38 273 LEU A C 1
ATOM 2098 O O . LEU A 1 273 ? -15.767 18.149 14.480 1.00 68.38 273 LEU A O 1
ATOM 2102 N N . THR A 1 274 ? -17.567 16.845 14.815 1.00 50.47 274 THR A N 1
ATOM 2103 C CA . THR A 1 274 ? -18.527 17.946 14.786 1.00 50.47 274 THR A CA 1
ATOM 2104 C C . THR A 1 274 ? -18.102 18.912 15.878 1.00 50.47 274 THR A C 1
ATOM 2106 O O . THR A 1 274 ? -18.030 18.503 17.038 1.00 50.47 274 THR A O 1
ATOM 2109 N N . GLU A 1 275 ? -17.758 20.144 15.501 1.00 44.88 275 GLU A N 1
ATOM 2110 C CA . GLU A 1 275 ? -17.744 21.254 16.445 1.00 44.88 275 GLU A CA 1
ATOM 2111 C C . GLU A 1 275 ? -19.124 21.229 17.114 1.00 44.88 275 GLU A C 1
ATOM 2113 O O . GLU A 1 275 ? -20.143 21.411 16.444 1.00 44.88 275 GLU A O 1
ATOM 2118 N N . VAL A 1 276 ? -19.149 20.823 18.385 1.00 38.09 276 VAL A N 1
ATOM 2119 C CA . VAL A 1 276 ? -20.331 20.910 19.247 1.00 38.09 276 VAL A CA 1
ATOM 2120 C C . VAL A 1 276 ? -20.467 22.352 19.694 1.00 38.09 276 VAL A C 1
ATOM 2122 O O . VAL A 1 276 ? -19.431 22.916 20.118 1.00 38.09 276 VAL A O 1
#

Nearest PDB structures (foldseek):
  4q1t-assembly1_C  TM=7.635E-01  e=3.150E-11  Burkholderia thailandensis E264
  2w21-assembly1_A-2  TM=7.685E-01  e=1.297E-10  Escherichia coli BL21
  4q1t-assembly1_A  TM=7.676E-01  e=1.025E-10  Burkholderia thailandensis E264
  2ako-assembly2_D  TM=7.900E-01  e=9.629E-10  Campylobacter jejuni
  4q1t-assembly1_D  TM=7.602E-01  e=2.474E-09  Burkholderia thailandensis E264

Foldseek 3Di:
DDDFFEEEEEEEEQLQAADQVQLDGPLVLLLLVLVLLLVLFLYEYAYDNLLSQLCNVPVPDDLSLNSSVVSVVVVQVSNCVSNVHRAAEDADEDDFVPFPQDVHGHRDVVSVVVVLVVSLVCRVVSGYYYYYHSQNPHPPHPPDDDQDQDPNDTTDDDDSLQVSLVSLLVNLVVVSGPAYQYEYADADALEFADPVSFDDAEDELVRLVVCLVVVVPGPDDDNVVSNSNSVSQNSNVVSPHFYKYGHSPDSCASVCSSVNDPGGRMYTYDYPPPPD